Protein AF-A0A8S7SAQ4-F1 (afdb_monomer)

InterPro domains:
  IPR002502 N-acetylmuramoyl-L-alanine amidase domain [PF01510] (78-200)
  IPR036505 N-acetylmuramoyl-L-alanine amidase/PGRP domain superfamily [G3DSA:3.40.80.10] (59-204)
  IPR036505 N-acetylmuramoyl-L-alanine amidase/PGRP domain superfamily [SSF55846] (73-186)

Foldseek 3Di:
DDDDDDDPDPDDPDPPWPFDPPDPPPPPQDPPDDPDPPDPDRPPDDDQIWTQDPQQDTPSQQEAEDEQPLFFDAFQPAAPEEAEAAQLAQDPVVSSVVCNPQADFQWEQHLQRHIYGHHHPGGFGNYPPQFAQPCVVVVNDDPVVVVVNVVCPPVSVSRRVVQVVDDPPNTDDGRSHYGYYYYYWHQPPVVRDIDDRHPSNVDDD

Structure (mmCIF, N/CA/C/O backbone):
data_AF-A0A8S7SAQ4-F1
#
_entry.id   AF-A0A8S7SAQ4-F1
#
loop_
_atom_site.group_PDB
_atom_site.id
_atom_site.type_symbol
_atom_site.label_atom_id
_atom_site.label_alt_id
_atom_site.label_comp_id
_atom_site.label_asym_id
_atom_site.label_entity_id
_atom_site.label_seq_id
_atom_site.pdbx_PDB_ins_code
_atom_site.Cartn_x
_atom_site.Cartn_y
_atom_site.Cartn_z
_atom_site.occupancy
_atom_site.B_iso_or_equiv
_atom_site.auth_seq_id
_atom_site.auth_comp_id
_atom_site.auth_asym_id
_atom_site.auth_atom_id
_atom_site.pdbx_PDB_model_num
ATOM 1 N N . MET A 1 1 ? 16.473 -25.323 4.711 1.00 31.97 1 MET A N 1
ATOM 2 C CA . MET A 1 1 ? 15.712 -25.779 3.529 1.00 31.97 1 MET A CA 1
ATOM 3 C C . MET A 1 1 ? 14.580 -26.660 4.030 1.00 31.97 1 MET A C 1
ATOM 5 O O . MET A 1 1 ? 14.843 -27.795 4.401 1.00 31.97 1 MET A O 1
ATOM 9 N N . SER A 1 2 ? 13.367 -26.119 4.158 1.00 31.64 2 SER A N 1
ATOM 10 C CA . SER A 1 2 ? 12.198 -26.926 4.526 1.00 31.64 2 SER A CA 1
ATOM 11 C C . SER A 1 2 ? 11.625 -27.538 3.252 1.00 31.64 2 SER A C 1
ATOM 13 O O . SER A 1 2 ? 11.423 -26.822 2.271 1.00 31.64 2 SER A O 1
ATOM 15 N N . LYS A 1 3 ? 11.471 -28.862 3.231 1.00 33.00 3 LYS A N 1
ATOM 16 C CA . LYS A 1 3 ? 10.930 -29.604 2.090 1.00 33.00 3 LYS A CA 1
ATOM 17 C C . LYS A 1 3 ? 9.407 -29.473 2.108 1.00 33.00 3 LYS A C 1
ATOM 19 O O . LYS A 1 3 ? 8.785 -29.817 3.105 1.00 33.00 3 LYS A O 1
ATOM 24 N N . ASN A 1 4 ? 8.836 -29.003 1.001 1.00 30.95 4 ASN A N 1
ATOM 25 C CA . ASN A 1 4 ? 7.397 -29.048 0.760 1.00 30.95 4 ASN A CA 1
ATOM 26 C C . ASN A 1 4 ? 6.960 -30.517 0.682 1.00 30.95 4 ASN A C 1
ATOM 28 O O . ASN A 1 4 ? 7.474 -31.262 -0.155 1.00 30.95 4 ASN A O 1
ATOM 32 N N . VAL A 1 5 ? 6.033 -30.924 1.543 1.00 35.38 5 VAL A N 1
ATOM 33 C CA . VAL A 1 5 ? 5.330 -32.203 1.426 1.00 35.38 5 VAL A CA 1
ATOM 34 C C . VAL A 1 5 ? 4.023 -31.908 0.702 1.00 35.38 5 VAL A C 1
ATOM 36 O O . VAL A 1 5 ? 3.253 -31.061 1.128 1.00 35.38 5 VAL A O 1
ATOM 39 N N . ILE A 1 6 ? 3.803 -32.555 -0.440 1.00 31.94 6 ILE A N 1
ATOM 40 C CA . ILE A 1 6 ? 2.530 -32.485 -1.159 1.00 31.94 6 ILE A CA 1
ATOM 41 C C . ILE A 1 6 ? 1.665 -33.612 -0.601 1.00 31.94 6 ILE A C 1
ATOM 43 O O . ILE A 1 6 ? 1.939 -34.780 -0.877 1.00 31.94 6 ILE A O 1
ATOM 47 N N . LEU A 1 7 ? 0.638 -33.277 0.181 1.00 36.28 7 LEU A N 1
ATOM 48 C CA . LEU A 1 7 ? -0.411 -34.228 0.535 1.00 36.28 7 LEU A CA 1
ATOM 49 C C . LEU A 1 7 ? -1.459 -34.265 -0.582 1.00 36.28 7 LEU A C 1
ATOM 51 O O . LEU A 1 7 ? -2.035 -33.257 -0.992 1.00 36.28 7 LEU A O 1
ATOM 55 N N . SER A 1 8 ? -1.665 -35.466 -1.112 1.00 41.56 8 SER A N 1
ATOM 56 C CA . SER A 1 8 ? -2.689 -35.798 -2.090 1.00 41.56 8 SER A CA 1
ATOM 57 C C . SER A 1 8 ? -4.063 -35.689 -1.436 1.00 41.56 8 SER A C 1
ATOM 59 O O . SER A 1 8 ? -4.428 -36.609 -0.716 1.00 41.56 8 SER A O 1
ATOM 61 N N . ASN A 1 9 ? -4.775 -34.571 -1.630 1.00 34.47 9 ASN A N 1
ATOM 62 C CA . ASN A 1 9 ? -6.252 -34.494 -1.569 1.00 34.47 9 ASN A CA 1
ATOM 63 C C . ASN A 1 9 ? -6.858 -33.127 -1.962 1.00 34.47 9 ASN A C 1
ATOM 65 O O . ASN A 1 9 ? -8.037 -32.890 -1.732 1.00 34.47 9 ASN A O 1
ATOM 69 N N . GLY A 1 10 ? -6.112 -32.211 -2.590 1.00 41.38 10 GLY A N 1
ATOM 70 C CA . GLY A 1 10 ? -6.693 -30.939 -3.058 1.00 41.38 10 GLY A CA 1
ATOM 71 C C . GLY A 1 10 ? -7.056 -29.944 -1.944 1.00 41.38 10 GLY A C 1
ATOM 72 O O . GLY A 1 10 ? -7.530 -28.846 -2.238 1.00 41.38 10 GLY A O 1
ATOM 73 N N . GLU A 1 11 ? -6.770 -30.273 -0.685 1.00 31.73 11 GLU A N 1
ATOM 74 C CA . GLU A 1 11 ? -6.752 -29.313 0.412 1.00 31.73 11 GLU A CA 1
ATOM 75 C C . GLU A 1 11 ? -5.475 -28.475 0.321 1.00 31.73 11 GLU A C 1
ATOM 77 O O . GLU A 1 11 ? -4.356 -28.984 0.228 1.00 31.73 11 GLU A O 1
ATOM 82 N N . ARG A 1 12 ? -5.648 -27.153 0.272 1.00 35.66 12 ARG A N 1
ATOM 83 C CA . ARG A 1 12 ? -4.533 -26.209 0.239 1.00 35.66 12 ARG A CA 1
ATOM 84 C C . ARG A 1 12 ? -3.970 -26.133 1.650 1.00 35.66 12 ARG A C 1
ATOM 86 O O . ARG A 1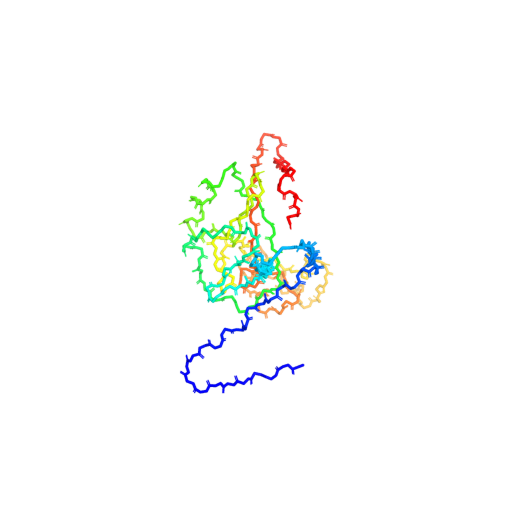 12 ? -4.622 -25.569 2.524 1.00 35.66 12 ARG A O 1
ATOM 93 N N . GLU A 1 13 ? -2.763 -26.646 1.857 1.00 36.00 13 GLU A N 1
ATOM 94 C CA . GLU A 1 13 ? -1.983 -26.286 3.038 1.00 36.00 13 GLU A CA 1
ATOM 95 C C . GLU A 1 13 ? -1.777 -24.768 3.014 1.00 36.00 13 GLU A C 1
ATOM 97 O O . GLU A 1 13 ? -1.009 -24.224 2.214 1.00 36.00 13 GLU A O 1
ATOM 102 N N . ASN A 1 14 ? -2.522 -24.065 3.865 1.00 42.78 14 ASN A N 1
ATOM 103 C CA . ASN A 1 14 ? -2.140 -22.720 4.244 1.00 42.78 14 ASN A CA 1
ATOM 104 C C . ASN A 1 14 ? -0.836 -22.877 5.029 1.00 42.78 14 ASN A C 1
ATOM 106 O O . ASN A 1 14 ? -0.813 -23.677 5.971 1.00 42.78 14 ASN A O 1
ATOM 110 N N . PRO A 1 15 ? 0.250 -22.171 4.663 1.00 39.47 15 PRO A N 1
ATOM 111 C CA . PRO A 1 15 ? 1.430 -22.159 5.509 1.00 39.47 15 PRO A CA 1
ATOM 112 C C . PRO A 1 15 ? 0.947 -21.747 6.896 1.00 39.47 15 PRO A C 1
ATOM 114 O O . PRO A 1 15 ? 0.257 -20.732 7.015 1.00 39.47 15 PRO A O 1
ATOM 117 N N . SER A 1 16 ? 1.214 -22.597 7.894 1.00 36.91 16 SER A N 1
ATOM 118 C CA . SER A 1 16 ? 0.815 -22.401 9.287 1.00 36.91 16 SER A CA 1
ATOM 119 C C . SER A 1 16 ? 0.862 -20.924 9.669 1.00 36.91 16 SER A C 1
ATOM 121 O O . SER A 1 16 ? 1.806 -20.251 9.235 1.00 36.91 16 SER A O 1
ATOM 123 N N . PRO A 1 17 ? -0.098 -20.422 10.476 1.00 41.72 17 PRO A N 1
ATOM 124 C CA . PRO A 1 17 ? -0.090 -19.041 10.940 1.00 41.72 17 PRO A CA 1
ATOM 125 C C . PRO A 1 17 ? 1.339 -18.639 11.288 1.00 41.72 17 PRO A C 1
ATOM 127 O O . PRO A 1 17 ? 1.993 -19.324 12.076 1.00 41.72 17 PRO A O 1
ATOM 130 N N . LEU A 1 18 ? 1.849 -17.582 10.652 1.00 41.88 18 LEU A N 1
ATOM 131 C CA . LEU A 1 18 ? 3.117 -16.989 11.054 1.00 41.88 18 LEU A CA 1
ATOM 132 C C . LEU A 1 18 ? 2.921 -16.515 12.499 1.00 41.88 18 LEU A C 1
ATOM 134 O O . LEU A 1 18 ? 2.356 -15.451 12.741 1.00 41.88 18 LEU A O 1
ATOM 138 N N . ILE A 1 19 ? 3.301 -17.362 13.455 1.00 42.44 19 ILE A N 1
ATOM 139 C CA . ILE A 1 19 ? 3.275 -17.058 14.880 1.00 42.44 19 ILE A CA 1
ATOM 140 C C . ILE A 1 19 ? 4.421 -16.080 15.115 1.00 42.44 19 ILE A C 1
ATOM 142 O O . ILE A 1 19 ? 5.595 -16.453 15.072 1.00 42.44 19 ILE A O 1
ATOM 146 N N . TYR A 1 20 ? 4.080 -14.810 15.316 1.00 41.66 20 TYR A N 1
ATOM 147 C CA . TYR A 1 20 ? 5.047 -13.795 15.707 1.00 41.66 20 TYR A CA 1
ATOM 148 C C . TYR A 1 20 ? 5.165 -13.804 17.232 1.00 41.66 20 TYR A C 1
ATOM 150 O O . TYR A 1 20 ? 4.347 -13.214 17.940 1.00 41.66 20 TYR A O 1
ATOM 158 N N . ASP A 1 21 ? 6.177 -14.500 17.751 1.00 42.97 21 ASP A N 1
ATOM 159 C CA . ASP A 1 21 ? 6.462 -14.550 19.186 1.00 42.97 21 ASP A CA 1
ATOM 160 C C . ASP A 1 21 ? 7.144 -13.246 19.657 1.00 42.97 21 ASP A C 1
ATOM 162 O O . ASP A 1 21 ? 8.357 -13.168 19.839 1.00 42.97 21 ASP A O 1
ATOM 166 N N . LYS A 1 22 ? 6.354 -12.171 19.811 1.00 41.81 22 LYS A N 1
ATOM 167 C CA . LYS A 1 22 ? 6.777 -10.915 20.476 1.00 41.81 22 LYS A CA 1
ATOM 168 C C . LYS A 1 22 ? 6.694 -11.007 22.002 1.00 41.81 22 LYS A C 1
ATOM 170 O O . LYS A 1 22 ? 7.140 -10.091 22.700 1.00 41.81 22 LYS A O 1
ATOM 175 N N . HIS A 1 23 ? 6.126 -12.073 22.558 1.00 45.44 23 HIS A N 1
ATOM 176 C CA . HIS A 1 23 ? 5.847 -12.115 23.984 1.00 45.44 23 HIS A CA 1
ATOM 177 C C . HIS A 1 23 ? 7.114 -12.480 24.761 1.00 45.44 23 HIS A C 1
ATOM 179 O O . HIS A 1 23 ? 7.413 -13.640 25.029 1.00 45.44 23 HIS A O 1
ATOM 185 N N . LYS A 1 24 ? 7.821 -11.448 25.247 1.00 44.84 24 LYS A N 1
ATOM 186 C CA . LYS A 1 24 ? 8.547 -11.558 26.519 1.00 44.84 24 LYS A CA 1
ATOM 187 C C . LYS A 1 24 ? 7.589 -12.212 27.514 1.00 44.84 24 LYS A C 1
ATOM 189 O O . LYS A 1 24 ? 6.597 -11.584 27.879 1.00 44.84 24 LYS A O 1
ATOM 194 N N . LYS A 1 25 ? 7.879 -13.449 27.928 1.00 45.62 25 LYS A N 1
ATOM 195 C CA . LYS A 1 25 ? 7.170 -14.171 28.991 1.00 45.62 25 LYS A CA 1
ATOM 196 C C . LYS A 1 25 ? 6.988 -13.250 30.206 1.00 45.62 25 LYS A C 1
ATOM 198 O O . LYS A 1 25 ? 7.894 -13.123 31.018 1.00 45.62 25 LYS A O 1
ATOM 203 N N . HIS A 1 26 ? 5.833 -12.608 30.332 1.00 44.38 26 HIS A N 1
ATOM 204 C CA . HIS A 1 26 ? 5.374 -11.997 31.578 1.00 44.38 26 HIS A CA 1
ATOM 205 C C . HIS A 1 26 ? 4.255 -12.870 32.141 1.00 44.38 26 HIS A C 1
ATOM 207 O O . HIS A 1 26 ? 3.140 -12.425 32.381 1.00 44.38 26 HIS A O 1
ATOM 213 N N . CYS A 1 27 ? 4.565 -14.149 32.348 1.00 44.47 27 CYS A N 1
ATOM 214 C CA . CYS A 1 27 ? 3.807 -14.968 33.280 1.00 44.47 27 CYS A CA 1
ATOM 215 C C . CYS A 1 27 ? 4.358 -14.644 34.674 1.00 44.47 27 CYS A C 1
ATOM 217 O O . CYS A 1 27 ? 5.308 -15.284 35.123 1.00 44.47 27 CYS A O 1
ATOM 219 N N . ILE A 1 28 ? 3.834 -13.613 35.342 1.00 43.50 28 ILE A N 1
ATOM 220 C CA . ILE A 1 28 ? 4.088 -13.452 36.777 1.00 43.50 28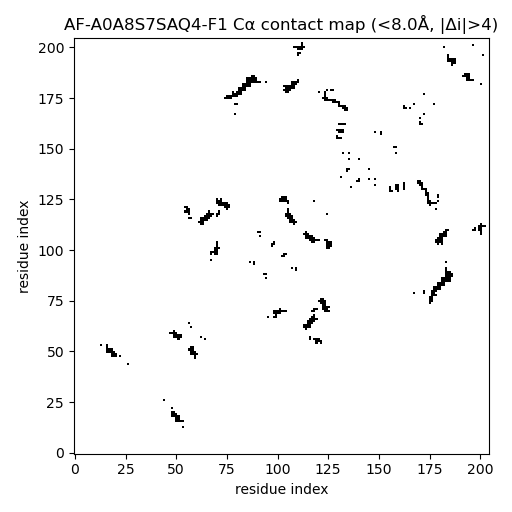 ILE A CA 1
ATOM 221 C C . ILE A 1 28 ? 3.090 -14.365 37.483 1.00 43.50 28 ILE A C 1
ATOM 223 O O . ILE A 1 28 ? 1.944 -13.986 37.698 1.00 43.50 28 ILE A O 1
ATOM 227 N N . PHE A 1 29 ? 3.519 -15.57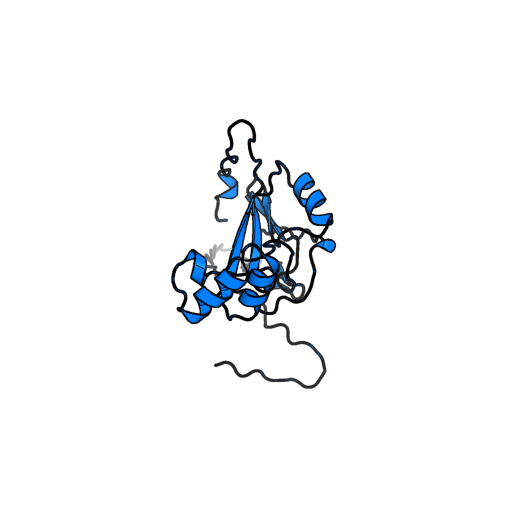6 37.830 1.00 38.69 29 PHE A N 1
ATOM 228 C CA . PHE A 1 29 ? 2.769 -16.416 38.756 1.00 38.69 29 PHE A CA 1
ATOM 229 C C . PHE A 1 29 ? 2.770 -15.726 40.125 1.00 38.69 29 PHE A C 1
ATOM 231 O O . PHE A 1 29 ? 3.797 -15.682 40.802 1.00 38.69 29 PHE A O 1
ATOM 238 N N . ARG A 1 30 ? 1.637 -15.155 40.543 1.00 40.59 30 ARG A N 1
ATOM 239 C CA . ARG A 1 30 ? 1.420 -14.772 41.941 1.00 40.59 30 ARG A CA 1
ATOM 240 C C . ARG A 1 30 ? 0.640 -15.884 42.619 1.00 40.59 30 ARG A C 1
ATOM 242 O O . ARG A 1 30 ? -0.579 -15.838 42.705 1.00 40.59 30 ARG A O 1
ATOM 249 N N . THR A 1 31 ? 1.344 -16.880 43.146 1.00 37.72 31 THR A N 1
ATOM 250 C CA . THR A 1 31 ? 0.731 -17.791 44.114 1.00 37.72 31 THR A CA 1
ATOM 251 C C . THR A 1 31 ? 0.480 -17.005 45.398 1.00 37.72 31 THR A C 1
ATOM 253 O O . THR A 1 31 ? 1.405 -16.743 46.167 1.00 37.72 31 THR A O 1
ATOM 256 N N . LYS A 1 32 ? -0.761 -16.573 45.626 1.00 39.50 32 LYS A N 1
ATOM 257 C CA . LYS A 1 32 ? -1.177 -16.055 46.930 1.00 39.50 32 LYS A CA 1
ATOM 258 C C . LYS A 1 32 ? -1.588 -17.262 47.770 1.00 39.50 32 LYS A C 1
ATOM 260 O O . LYS A 1 32 ? -2.711 -17.738 47.663 1.00 39.50 32 LYS A O 1
ATOM 265 N N . THR A 1 33 ? -0.663 -17.804 48.557 1.00 37.00 33 THR A N 1
ATOM 266 C CA . THR A 1 33 ? -0.984 -18.873 49.511 1.00 37.00 33 THR A CA 1
ATOM 267 C C . THR A 1 33 ? -1.856 -18.278 50.614 1.00 37.00 33 THR A C 1
ATOM 269 O O . THR A 1 33 ? -1.349 -17.617 51.517 1.00 37.00 33 THR A O 1
ATOM 272 N N . LEU A 1 34 ? -3.173 -18.455 50.521 1.00 42.66 34 LEU A N 1
ATOM 273 C CA . LEU A 1 34 ? -4.094 -18.213 51.629 1.00 42.66 34 LEU A CA 1
ATOM 274 C C . LEU A 1 34 ? -4.391 -19.556 52.306 1.00 42.66 34 LEU A C 1
ATOM 276 O O . LEU A 1 34 ? -4.619 -20.562 51.640 1.00 42.66 34 LEU A O 1
ATOM 280 N N . LEU A 1 35 ? -4.321 -19.566 53.638 1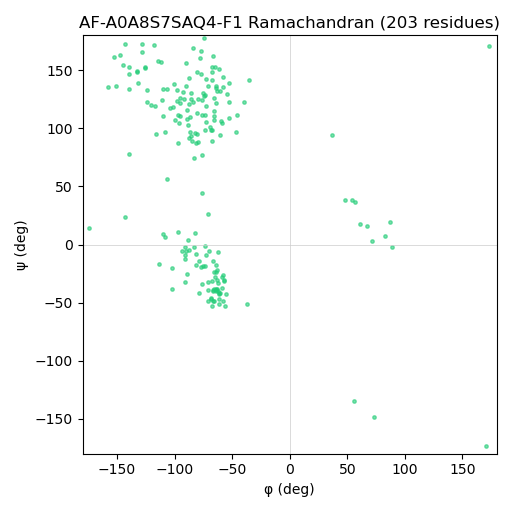.00 43.69 35 LEU A N 1
ATOM 281 C CA . LEU A 1 35 ? -4.478 -20.732 54.518 1.00 43.69 35 LEU A CA 1
ATOM 282 C C . LEU A 1 35 ? -5.951 -21.166 54.677 1.00 43.69 35 LEU A C 1
ATOM 284 O O . LEU A 1 35 ? -6.398 -21.442 55.786 1.00 43.69 35 LEU A O 1
ATOM 288 N 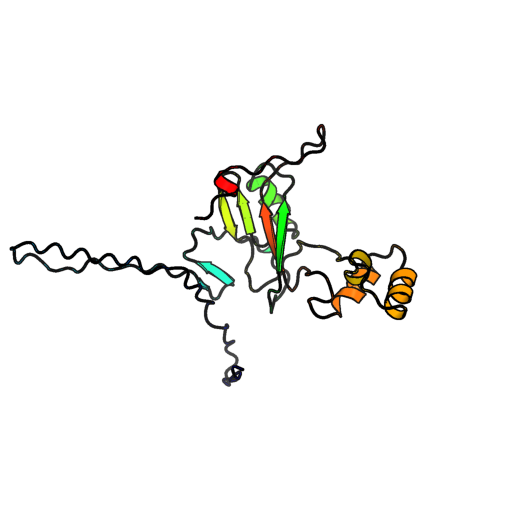N . SER A 1 36 ? -6.727 -21.216 53.596 1.00 44.81 36 SER A N 1
ATOM 289 C CA . SER A 1 36 ? -8.096 -21.737 53.629 1.00 44.81 36 SER A CA 1
ATOM 290 C C . SER A 1 36 ? -8.382 -22.571 52.384 1.00 44.81 36 SER A C 1
ATOM 292 O O . SER A 1 36 ? -8.052 -22.183 51.267 1.00 44.81 36 SER A O 1
ATOM 294 N N . GLU A 1 37 ? -8.976 -23.745 52.584 1.00 50.81 37 GLU A N 1
ATOM 295 C CA . GLU A 1 37 ? -9.234 -24.788 51.578 1.00 50.81 37 GLU A CA 1
ATOM 296 C C . GLU A 1 37 ? -10.335 -24.429 50.555 1.00 50.81 37 GLU A C 1
ATOM 298 O O . GLU A 1 37 ? -10.970 -25.305 49.969 1.00 50.81 37 GLU A O 1
ATOM 303 N N . GLU A 1 38 ? -10.579 -23.146 50.295 1.00 51.44 38 GLU A N 1
ATOM 304 C CA . GLU A 1 38 ? -11.572 -22.715 49.315 1.00 51.44 38 GLU A CA 1
ATOM 305 C C . GLU A 1 38 ? -10.933 -22.617 47.925 1.00 51.44 38 GLU A C 1
ATOM 307 O O . GLU A 1 38 ? -10.188 -21.691 47.625 1.00 51.44 38 GLU A O 1
ATOM 312 N N . LYS A 1 39 ? -11.219 -23.632 47.096 1.00 47.47 39 LYS A N 1
ATOM 313 C CA . LYS A 1 39 ? -11.016 -23.709 45.635 1.00 47.47 39 LYS A CA 1
ATOM 314 C C . LYS A 1 39 ? -9.742 -23.036 45.101 1.00 47.47 39 LYS A C 1
ATOM 316 O O . LYS A 1 39 ? -9.726 -21.877 44.699 1.00 47.47 39 LYS A O 1
ATOM 321 N N . LYS A 1 40 ? -8.698 -23.855 44.961 1.00 48.03 40 LYS A N 1
ATOM 322 C CA . LYS A 1 40 ? -7.531 -23.572 44.118 1.00 48.03 40 LYS A CA 1
ATOM 323 C C . LYS A 1 40 ? -7.954 -23.578 42.647 1.00 48.03 40 LYS A C 1
ATOM 325 O O . LYS A 1 40 ? -7.924 -24.624 42.006 1.00 48.03 40 LYS A O 1
ATOM 330 N N . GLU A 1 41 ? -8.380 -22.441 42.119 1.00 49.28 41 GLU A N 1
ATOM 331 C CA . GLU A 1 41 ? -8.401 -22.236 40.674 1.00 49.28 41 GLU A CA 1
ATOM 332 C C . GLU A 1 41 ? -7.157 -21.421 40.331 1.00 49.28 41 GLU A C 1
ATOM 334 O O . GLU A 1 41 ? -7.044 -20.252 40.702 1.00 49.28 41 GLU A O 1
ATOM 339 N N . ASP A 1 42 ? -6.170 -22.073 39.713 1.00 52.66 42 ASP A N 1
ATOM 340 C CA . ASP A 1 42 ? -4.998 -21.379 39.189 1.00 52.66 42 ASP A CA 1
ATOM 341 C C . ASP A 1 42 ? -5.486 -20.264 38.252 1.00 52.66 42 ASP A C 1
ATOM 343 O O . ASP A 1 42 ? -6.299 -20.520 37.357 1.00 52.66 42 ASP A O 1
ATOM 347 N N . GLU A 1 43 ? -5.009 -19.027 38.439 1.00 53.31 43 GLU A N 1
ATOM 348 C CA . GLU A 1 43 ? -5.267 -17.941 37.489 1.00 53.31 43 GLU A CA 1
ATOM 349 C C . GLU A 1 43 ? -4.847 -18.420 36.092 1.00 53.31 43 GLU A C 1
ATOM 351 O O . GLU A 1 43 ? -3.660 -18.600 35.799 1.00 53.31 43 GLU A O 1
ATOM 356 N N . LYS A 1 44 ? -5.835 -18.672 35.225 1.00 54.00 44 LYS A N 1
ATOM 357 C CA . LYS A 1 44 ? -5.601 -19.117 33.851 1.00 54.00 44 LYS A CA 1
ATOM 358 C C . LYS A 1 44 ? -4.780 -18.059 33.124 1.00 54.00 44 LYS A C 1
ATOM 360 O O . LYS A 1 44 ? -5.280 -17.004 32.733 1.00 54.00 44 LYS A O 1
ATOM 365 N N . CYS A 1 45 ? -3.506 -18.365 32.906 1.00 51.47 45 CYS A N 1
ATOM 366 C CA . CYS A 1 45 ? -2.633 -17.545 32.088 1.00 51.47 45 CYS A CA 1
ATOM 367 C C . CYS A 1 45 ? -3.143 -17.577 30.643 1.00 51.47 45 CYS A C 1
ATOM 369 O O . CYS A 1 45 ? -3.091 -18.609 29.974 1.00 51.47 45 CYS A O 1
ATOM 371 N N . THR A 1 46 ? -3.663 -16.447 30.167 1.00 56.25 46 THR A N 1
ATOM 372 C CA . THR A 1 46 ? -4.138 -16.322 28.788 1.00 56.25 46 THR A CA 1
ATOM 373 C C . THR A 1 46 ? -3.016 -15.710 27.958 1.00 56.25 46 THR A C 1
ATOM 375 O O . THR A 1 46 ? -2.731 -14.519 28.067 1.00 56.25 46 THR A O 1
ATOM 378 N N . VAL A 1 47 ? -2.333 -16.527 27.154 1.00 58.72 47 VAL A N 1
ATOM 379 C CA . VAL A 1 47 ? -1.318 -16.040 26.211 1.00 58.72 47 VAL A CA 1
ATOM 380 C C . VAL A 1 47 ? -2.022 -15.652 24.913 1.00 58.72 47 VAL A C 1
ATOM 382 O O . VAL A 1 47 ? -2.505 -16.506 24.175 1.00 58.72 47 VAL A O 1
ATOM 385 N N . SER A 1 48 ? -2.089 -14.353 24.636 1.00 68.88 48 SER A N 1
ATOM 386 C CA . SER A 1 48 ? -2.638 -13.825 23.386 1.00 68.88 48 SER A CA 1
ATOM 387 C C . SER A 1 48 ? -1.554 -13.815 22.310 1.00 68.88 48 SER A C 1
ATOM 389 O O . SER A 1 48 ? -0.844 -12.829 22.170 1.00 68.88 48 SER A O 1
ATOM 391 N N . VAL A 1 49 ? -1.402 -14.909 21.563 1.00 80.19 49 VAL A N 1
ATOM 392 C CA . VAL A 1 49 ? -0.433 -15.001 20.456 1.00 80.19 49 VAL A CA 1
ATOM 393 C C . VAL A 1 49 ? -0.942 -14.225 19.241 1.00 80.19 49 VAL A C 1
ATOM 395 O O . VAL A 1 49 ? -2.074 -14.455 18.822 1.00 80.19 49 VAL A O 1
ATOM 398 N N . VAL A 1 50 ? -0.115 -13.355 18.649 1.00 85.94 50 VAL A N 1
ATOM 399 C CA . VAL A 1 50 ? -0.399 -12.705 17.356 1.00 85.94 50 VAL A CA 1
ATOM 400 C C . VAL A 1 50 ? -0.211 -13.706 16.217 1.00 85.94 50 VAL A C 1
ATOM 402 O O . VAL A 1 50 ? 0.848 -14.326 16.098 1.00 85.94 50 VAL A O 1
ATOM 405 N N . PHE A 1 51 ? -1.221 -13.840 15.359 1.00 85.38 51 PHE A N 1
ATOM 406 C CA . PHE A 1 51 ? -1.180 -14.738 14.205 1.00 85.38 51 PHE A CA 1
ATOM 407 C C . PHE A 1 51 ? -1.984 -14.191 13.022 1.00 85.38 51 PHE A C 1
ATOM 409 O O . PHE A 1 51 ? -2.817 -13.305 13.193 1.00 85.38 51 PHE A O 1
ATOM 416 N N . ILE A 1 52 ? -1.743 -14.733 11.827 1.00 90.06 52 ILE A N 1
ATOM 417 C CA . ILE A 1 52 ? -2.565 -14.501 10.632 1.00 90.06 52 ILE A CA 1
ATOM 418 C C . ILE A 1 52 ? -3.523 -15.683 10.494 1.00 90.06 52 ILE A C 1
ATOM 420 O O . ILE A 1 52 ? -3.073 -16.828 10.474 1.00 90.06 52 ILE A O 1
ATOM 424 N N . ASP A 1 53 ? -4.826 -15.425 10.442 1.00 92.12 53 ASP A N 1
ATOM 425 C CA . ASP A 1 53 ? -5.821 -16.484 10.282 1.00 92.12 53 ASP A CA 1
ATOM 426 C C . ASP A 1 53 ? -5.874 -17.050 8.850 1.00 92.12 53 ASP A C 1
ATOM 428 O O . ASP A 1 53 ? -5.163 -16.618 7.942 1.00 92.12 53 ASP A O 1
ATOM 432 N N . HIS A 1 54 ? -6.734 -18.048 8.643 1.00 91.50 54 HIS A N 1
ATOM 433 C CA . HIS A 1 54 ? -6.894 -18.716 7.351 1.00 91.50 54 HIS A CA 1
ATOM 434 C C . HIS A 1 54 ? -7.487 -17.817 6.252 1.00 91.50 54 HIS A C 1
ATOM 436 O O . HIS A 1 54 ? -7.405 -18.176 5.078 1.00 91.50 54 HIS A O 1
ATOM 442 N N . GLU A 1 55 ? -8.049 -16.663 6.616 1.00 92.81 55 GLU A N 1
ATOM 443 C CA . GLU A 1 55 ? -8.557 -15.645 5.695 1.00 92.81 55 GLU A CA 1
ATOM 444 C C . GLU A 1 55 ? -7.502 -14.566 5.395 1.00 92.81 55 GLU A C 1
ATOM 446 O O . GLU A 1 55 ? -7.728 -13.705 4.549 1.00 92.81 55 GLU A O 1
ATOM 451 N N . GLY A 1 56 ? -6.341 -14.592 6.058 1.00 94.38 56 GLY A N 1
ATOM 452 C CA . GLY A 1 56 ? -5.257 -13.629 5.870 1.00 94.38 56 GLY A CA 1
ATOM 453 C C . GLY A 1 56 ? -5.375 -12.373 6.737 1.00 94.38 56 GLY A C 1
ATOM 454 O O . GLY A 1 56 ? -4.737 -11.362 6.428 1.00 94.38 56 GLY A O 1
ATOM 455 N N . TYR A 1 57 ? -6.160 -12.411 7.818 1.00 96.56 57 TYR A N 1
ATOM 456 C CA . TYR A 1 57 ? -6.304 -11.302 8.765 1.00 96.56 57 TYR A CA 1
ATOM 457 C C . TYR A 1 57 ? -5.475 -11.511 10.027 1.00 96.56 57 TYR A C 1
ATOM 459 O O . TYR A 1 57 ? -5.433 -12.604 10.595 1.00 96.56 57 TYR A O 1
ATOM 467 N N . ILE A 1 58 ? -4.827 -10.441 10.490 1.00 94.12 58 ILE A N 1
ATOM 468 C CA . ILE A 1 58 ? -4.048 -10.463 11.726 1.00 94.12 58 ILE A CA 1
ATOM 469 C C . ILE A 1 58 ? -5.005 -10.481 12.919 1.00 94.12 58 ILE A C 1
ATOM 471 O O . ILE A 1 58 ? -5.894 -9.640 13.051 1.00 94.12 58 ILE A O 1
ATOM 475 N N . ARG A 1 59 ? -4.794 -11.432 13.825 1.00 90.06 59 ARG A N 1
ATOM 476 C CA . ARG A 1 59 ? -5.540 -11.599 15.072 1.00 90.06 59 ARG A CA 1
ATOM 477 C C . ARG A 1 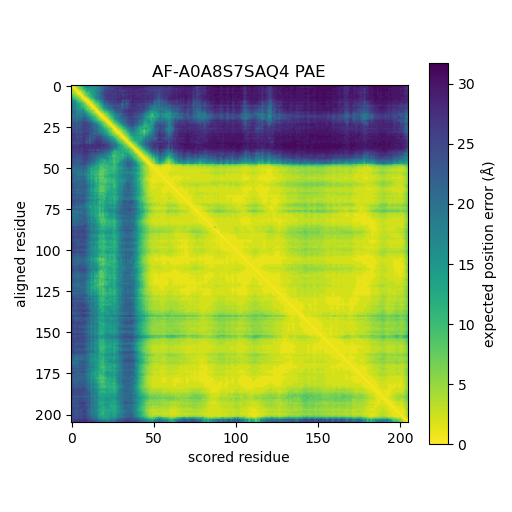59 ? -4.657 -11.292 16.269 1.00 90.06 59 ARG A C 1
ATOM 479 O O . ARG A 1 59 ? -3.432 -11.365 16.186 1.00 90.06 59 ARG A O 1
ATOM 486 N N . ASN A 1 60 ? -5.299 -10.945 17.385 1.00 88.31 60 ASN A N 1
ATOM 487 C CA . ASN A 1 60 ? -4.651 -10.727 18.683 1.00 88.31 60 ASN A CA 1
ATOM 488 C C . ASN A 1 60 ? -3.606 -9.592 18.721 1.00 88.31 60 ASN A C 1
ATOM 490 O O . ASN A 1 60 ? -2.810 -9.519 19.652 1.00 88.31 60 ASN A O 1
ATOM 494 N N . ALA A 1 61 ? -3.626 -8.688 17.737 1.00 89.19 61 ALA A N 1
ATOM 495 C CA . ALA A 1 61 ? -2.711 -7.546 17.632 1.00 89.19 61 ALA A CA 1
ATOM 496 C C . ALA A 1 61 ? -3.389 -6.183 17.872 1.00 89.19 61 ALA A C 1
ATOM 498 O O . ALA A 1 61 ? -2.796 -5.148 17.586 1.00 89.19 61 ALA A O 1
ATOM 499 N N . GLY A 1 62 ? -4.652 -6.166 18.319 1.00 90.75 62 GLY A N 1
ATOM 500 C CA . GLY A 1 62 ? -5.441 -4.930 18.415 1.00 90.75 62 GLY A CA 1
ATOM 501 C C . GLY A 1 62 ? -5.781 -4.297 17.056 1.00 90.75 62 GLY A C 1
ATOM 502 O O . GLY A 1 62 ? -6.167 -3.135 17.006 1.00 90.75 62 GLY A O 1
ATOM 503 N N . ILE A 1 63 ? -5.632 -5.050 15.960 1.00 95.31 63 ILE A N 1
ATOM 504 C CA . ILE A 1 63 ? -6.013 -4.636 14.606 1.00 95.31 63 ILE A CA 1
ATOM 505 C C . ILE A 1 63 ? -7.492 -4.956 14.382 1.00 95.31 63 ILE A C 1
ATOM 507 O O . ILE A 1 63 ? -7.949 -6.073 14.635 1.00 95.31 63 ILE A O 1
ATOM 511 N N . ILE A 1 64 ? -8.234 -3.971 13.887 1.00 97.06 64 ILE A N 1
ATOM 512 C CA . ILE A 1 64 ? -9.667 -4.059 13.622 1.00 97.06 64 ILE A CA 1
ATOM 513 C C . ILE A 1 64 ? -9.867 -4.609 12.205 1.00 97.06 64 ILE A C 1
ATOM 515 O O . ILE A 1 64 ? -9.420 -4.007 11.231 1.00 97.06 64 ILE A O 1
ATOM 519 N N . LYS A 1 65 ? -10.557 -5.746 12.059 1.00 97.06 65 LYS A N 1
ATOM 520 C CA . LYS A 1 65 ? -10.962 -6.258 10.736 1.00 97.06 65 LYS A CA 1
ATOM 521 C C . LYS A 1 65 ? -12.096 -5.382 10.189 1.00 97.06 65 LYS A C 1
ATOM 523 O O . LYS A 1 65 ? -13.159 -5.324 10.800 1.00 97.06 65 LYS A O 1
ATOM 528 N N . HIS A 1 66 ? -11.880 -4.739 9.043 1.00 97.12 66 HIS A N 1
ATOM 529 C CA . HIS A 1 66 ? -12.900 -3.982 8.311 1.00 97.12 66 HIS A CA 1
ATOM 530 C C . HIS A 1 66 ? -12.730 -4.238 6.814 1.00 97.12 66 HIS A C 1
ATOM 532 O O . HIS A 1 66 ? -12.145 -3.429 6.105 1.00 97.12 66 HIS A O 1
ATOM 538 N N . THR A 1 67 ? -13.190 -5.391 6.338 1.00 97.44 67 THR A N 1
ATOM 539 C CA . THR A 1 67 ? -12.976 -5.818 4.951 1.00 97.44 67 THR A CA 1
ATOM 540 C C . THR A 1 67 ? -13.645 -4.875 3.945 1.00 97.44 67 THR A C 1
ATOM 542 O O . THR A 1 67 ? -14.828 -4.571 4.078 1.00 97.44 67 THR A O 1
ATOM 545 N N . VAL A 1 68 ? -12.896 -4.478 2.913 1.00 98.25 68 VAL A N 1
ATOM 546 C CA . VAL A 1 68 ? -13.379 -3.789 1.709 1.00 98.25 68 VAL A CA 1
ATOM 547 C C . VAL A 1 68 ? -13.129 -4.720 0.516 1.00 98.25 68 VAL A C 1
ATOM 549 O O . VAL A 1 68 ? -12.008 -4.747 -0.001 1.00 98.25 68 VAL A O 1
ATOM 552 N N . PRO A 1 69 ? -14.124 -5.527 0.102 1.00 97.06 69 PRO A N 1
ATOM 553 C CA . PRO A 1 69 ? -13.941 -6.560 -0.919 1.00 97.06 69 PRO A CA 1
ATOM 554 C C . PRO A 1 69 ? -13.404 -6.029 -2.252 1.00 97.06 69 PRO A C 1
ATOM 556 O O . PRO A 1 69 ? -12.658 -6.723 -2.934 1.00 97.06 69 PRO A O 1
ATOM 559 N N . GLU A 1 70 ? -13.733 -4.787 -2.613 1.00 98.12 70 GLU A N 1
ATOM 560 C CA . GLU A 1 70 ? -13.314 -4.159 -3.869 1.00 98.12 70 GLU A CA 1
ATOM 561 C C . GLU A 1 70 ? -11.793 -3.978 -3.982 1.00 98.12 70 GLU A C 1
ATOM 563 O O . GLU A 1 70 ? -11.287 -3.784 -5.084 1.00 98.12 70 GLU A O 1
ATOM 568 N N . LEU A 1 71 ? -11.051 -4.041 -2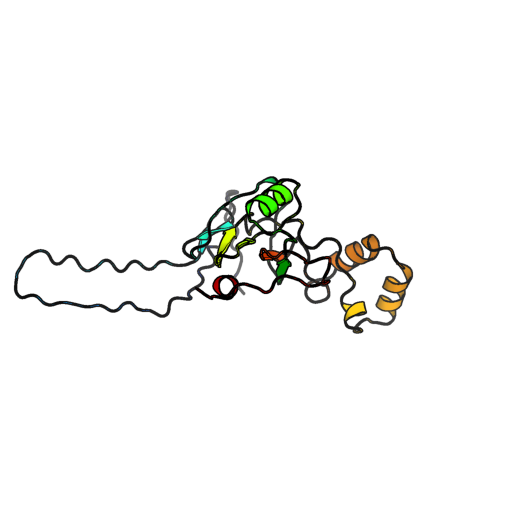.871 1.00 98.00 71 LEU A N 1
ATOM 569 C CA . LEU A 1 71 ? -9.588 -3.954 -2.877 1.00 98.00 71 LEU A CA 1
ATOM 570 C C . LEU A 1 71 ? -8.892 -5.275 -3.217 1.00 98.00 71 LEU A C 1
ATOM 572 O O . LEU A 1 71 ? -7.691 -5.263 -3.496 1.00 98.00 71 LEU A O 1
ATOM 576 N N . GLU A 1 72 ? -9.595 -6.403 -3.120 1.00 96.94 72 GLU A N 1
ATOM 577 C CA . GLU A 1 72 ? -9.006 -7.738 -3.198 1.00 96.94 72 GLU A CA 1
ATOM 578 C C . GLU A 1 72 ? -8.922 -8.218 -4.653 1.00 96.94 72 GLU A C 1
ATOM 580 O O . GLU A 1 72 ? -9.841 -8.822 -5.198 1.00 96.94 72 GLU A O 1
ATOM 585 N N . GLU A 1 73 ? -7.791 -7.944 -5.299 1.00 93.62 73 GLU A N 1
ATOM 586 C CA . GLU A 1 73 ? -7.657 -8.081 -6.758 1.00 93.62 73 GLU A CA 1
ATOM 587 C C . GLU A 1 73 ? -7.167 -9.470 -7.206 1.00 93.62 73 GLU A C 1
ATOM 589 O O . GLU A 1 73 ? -7.516 -9.965 -8.277 1.00 93.62 73 GLU A O 1
ATOM 594 N N . GLY A 1 74 ? -6.327 -10.127 -6.404 1.00 93.06 74 GLY A N 1
ATOM 595 C CA . GLY A 1 74 ? -5.779 -11.439 -6.741 1.00 93.06 74 GLY A CA 1
ATOM 596 C C . GLY A 1 74 ? -4.714 -11.916 -5.765 1.00 93.06 74 GLY A C 1
ATOM 597 O O . GLY A 1 74 ? -4.258 -11.167 -4.909 1.00 93.06 74 GLY A O 1
ATOM 598 N N . ARG A 1 75 ? -4.295 -13.181 -5.884 1.00 95.12 75 ARG A N 1
ATOM 599 C CA . ARG A 1 75 ? -3.383 -13.822 -4.922 1.00 95.12 75 ARG A CA 1
ATOM 600 C C . ARG A 1 75 ? -2.027 -13.106 -4.825 1.00 95.12 75 ARG A C 1
ATOM 602 O O . ARG A 1 75 ? -1.348 -12.914 -5.831 1.00 95.12 75 ARG A O 1
ATOM 609 N N . MET A 1 76 ? -1.589 -12.846 -3.595 1.00 94.75 76 MET A N 1
ATOM 610 C CA . MET A 1 76 ? -0.256 -12.362 -3.238 1.00 94.75 76 MET A CA 1
ATOM 611 C C . MET A 1 76 ? 0.535 -13.495 -2.560 1.00 94.75 76 MET A C 1
ATOM 613 O O . MET A 1 76 ? 0.367 -13.754 -1.371 1.00 94.75 76 MET A O 1
ATOM 617 N N . PRO A 1 77 ? 1.382 -14.236 -3.298 1.00 85.25 77 PRO A N 1
ATOM 618 C CA . PRO A 1 77 ? 2.039 -15.433 -2.768 1.00 85.25 77 PRO A CA 1
ATOM 619 C C . PRO A 1 77 ? 3.214 -15.127 -1.832 1.00 85.25 77 PRO A C 1
ATOM 621 O O . PRO A 1 77 ? 3.655 -16.010 -1.099 1.00 85.25 77 PRO A O 1
ATOM 624 N N . LYS A 1 78 ? 3.768 -13.913 -1.896 1.00 91.06 78 LYS A N 1
ATOM 625 C CA . LYS A 1 78 ? 4.933 -13.504 -1.115 1.00 91.06 78 LYS A CA 1
ATOM 626 C C . LYS A 1 78 ? 4.874 -12.008 -0.847 1.00 91.06 78 LYS A C 1
ATOM 628 O O . LYS A 1 78 ? 4.644 -11.237 -1.769 1.00 91.06 78 LYS A O 1
ATOM 633 N N . ILE A 1 79 ? 5.178 -11.615 0.384 1.00 95.31 79 ILE A N 1
ATOM 634 C CA . ILE A 1 79 ? 5.358 -10.216 0.773 1.00 95.31 79 ILE A CA 1
ATOM 635 C C . ILE A 1 79 ? 6.862 -9.944 0.853 1.00 95.31 79 ILE A C 1
ATOM 637 O O . ILE A 1 79 ? 7.570 -10.577 1.634 1.00 95.31 79 ILE A O 1
ATOM 641 N N . ASN A 1 80 ? 7.360 -9.027 0.024 1.00 96.81 80 ASN A N 1
ATOM 642 C CA . ASN A 1 80 ? 8.759 -8.587 0.023 1.00 96.81 80 ASN A CA 1
ATOM 643 C C . ASN A 1 80 ? 8.946 -7.222 0.702 1.00 96.81 80 ASN A C 1
ATOM 645 O O . ASN A 1 80 ? 10.067 -6.887 1.079 1.00 96.81 80 ASN A O 1
ATOM 649 N N . ALA A 1 81 ? 7.885 -6.418 0.828 1.00 97.12 81 ALA A N 1
ATOM 650 C CA . ALA A 1 81 ? 7.987 -5.068 1.370 1.00 97.12 81 ALA A CA 1
ATOM 651 C C . ALA A 1 81 ? 6.697 -4.576 2.034 1.00 97.12 81 ALA A C 1
ATOM 653 O O . ALA A 1 81 ? 5.599 -5.052 1.748 1.00 97.12 81 ALA A O 1
ATOM 654 N N . ILE A 1 82 ? 6.862 -3.550 2.867 1.00 98.00 82 ILE A N 1
ATOM 655 C CA . ILE A 1 82 ? 5.791 -2.701 3.386 1.00 98.00 82 ILE A CA 1
ATOM 656 C C . ILE A 1 82 ? 5.948 -1.326 2.732 1.00 98.00 82 ILE A C 1
ATOM 658 O O . ILE A 1 82 ? 7.061 -0.800 2.663 1.00 98.00 82 ILE A O 1
ATOM 662 N N . ILE A 1 83 ? 4.850 -0.750 2.248 1.00 98.25 83 ILE A N 1
ATOM 663 C CA . ILE A 1 83 ? 4.817 0.574 1.623 1.00 98.25 83 ILE A CA 1
ATOM 664 C C . ILE A 1 83 ? 3.869 1.457 2.421 1.00 98.25 83 ILE A C 1
ATOM 666 O O . ILE A 1 83 ? 2.684 1.154 2.553 1.00 98.25 83 ILE A O 1
ATOM 670 N N . LEU A 1 84 ? 4.421 2.545 2.946 1.00 97.75 84 LEU A N 1
ATOM 671 C CA . LEU A 1 84 ? 3.692 3.534 3.722 1.00 97.75 84 LEU A CA 1
ATOM 672 C C . LEU A 1 84 ? 3.196 4.663 2.815 1.00 97.75 84 LEU A C 1
ATOM 674 O O . LEU A 1 84 ? 3.972 5.246 2.058 1.00 97.75 84 LEU A O 1
ATOM 678 N N . HIS A 1 85 ? 1.922 4.994 2.963 1.00 97.25 85 HIS A N 1
ATOM 679 C CA . HIS A 1 85 ? 1.197 6.012 2.218 1.00 97.25 85 HIS A CA 1
ATOM 680 C C . HIS A 1 85 ? 0.472 6.979 3.160 1.00 97.25 85 HIS A C 1
ATOM 682 O O . HIS A 1 85 ? 0.446 6.789 4.381 1.00 97.25 85 HIS A O 1
ATOM 688 N N . ARG A 1 86 ? -0.092 8.042 2.580 1.00 96.25 86 ARG A N 1
ATOM 689 C CA . ARG A 1 86 ? -0.991 8.985 3.251 1.00 96.25 86 ARG A CA 1
ATOM 690 C C . ARG A 1 86 ? -2.222 9.217 2.381 1.00 96.25 86 ARG A C 1
ATOM 692 O O . ARG A 1 86 ? -2.075 9.426 1.178 1.00 96.25 86 ARG A O 1
ATOM 699 N N . THR A 1 87 ? -3.394 9.282 3.009 1.00 94.19 87 THR A N 1
ATOM 700 C CA . THR A 1 87 ? -4.691 9.178 2.318 1.00 94.19 87 THR A CA 1
ATOM 701 C C . THR A 1 87 ? -5.168 10.451 1.608 1.00 94.19 87 THR A C 1
ATOM 703 O O . THR A 1 87 ? -6.121 10.378 0.838 1.00 94.19 87 THR A O 1
ATOM 706 N N . ASP A 1 88 ? -4.567 11.619 1.884 1.00 95.00 88 ASP A N 1
ATOM 707 C CA . ASP A 1 88 ? -5.154 12.946 1.580 1.00 95.00 88 ASP A CA 1
ATOM 708 C C . ASP A 1 88 ? -6.620 13.056 2.044 1.00 95.00 88 ASP A C 1
ATOM 710 O O . ASP A 1 88 ? -7.487 13.626 1.383 1.00 95.00 88 ASP A O 1
ATOM 714 N N . SER A 1 89 ? -6.903 12.463 3.204 1.00 94.50 89 SER A N 1
ATOM 715 C CA . SER A 1 89 ? -8.205 12.482 3.861 1.00 94.50 89 SER A CA 1
ATOM 716 C C . SER A 1 89 ? -8.027 12.821 5.335 1.00 94.50 89 SER A C 1
ATOM 718 O O . SER A 1 89 ? -7.020 12.489 5.961 1.00 94.50 89 SER A O 1
ATOM 720 N N . SER A 1 90 ? -9.032 13.476 5.909 1.00 93.94 90 SER A N 1
ATOM 721 C CA . SER A 1 90 ? -9.080 13.802 7.334 1.00 93.94 90 SER A CA 1
ATOM 722 C C . SER A 1 90 ? -9.769 12.733 8.188 1.00 93.94 90 SER A C 1
ATOM 724 O O . SER A 1 90 ? -9.729 12.855 9.410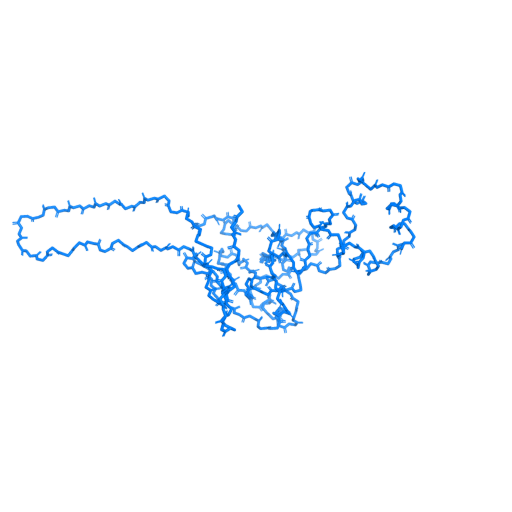 1.00 93.94 90 SER A O 1
ATOM 726 N N . THR A 1 91 ? -10.409 11.724 7.573 1.00 94.81 91 THR A N 1
ATOM 727 C CA . THR A 1 91 ? -11.237 10.719 8.271 1.00 94.81 91 THR A CA 1
ATOM 728 C C . THR A 1 91 ? -11.144 9.322 7.650 1.00 94.81 91 THR A C 1
ATOM 730 O O . THR A 1 91 ? -10.931 9.171 6.437 1.00 94.81 91 THR A O 1
ATOM 733 N N . ILE A 1 92 ? -11.404 8.290 8.459 1.00 95.12 92 ILE A N 1
ATOM 734 C CA . ILE A 1 92 ? -11.564 6.911 7.984 1.00 95.12 92 ILE A CA 1
ATOM 735 C C . ILE A 1 92 ? -12.724 6.757 7.012 1.00 95.12 92 ILE A C 1
ATOM 737 O O . ILE A 1 92 ? -12.547 6.119 5.982 1.00 95.12 92 ILE A O 1
ATOM 741 N N . ASN A 1 93 ? -13.870 7.395 7.257 1.00 95.56 93 ASN A N 1
ATOM 742 C CA . ASN A 1 93 ? -15.034 7.265 6.376 1.00 95.56 93 ASN A CA 1
ATOM 743 C C . ASN A 1 93 ? -14.734 7.769 4.958 1.00 95.56 93 ASN A C 1
ATOM 745 O O . ASN A 1 93 ? -15.083 7.106 3.985 1.00 95.56 93 ASN A O 1
ATOM 749 N N . GLY A 1 94 ? -14.032 8.902 4.831 1.00 95.31 94 GLY A N 1
ATOM 750 C CA . GLY A 1 94 ? -13.580 9.397 3.528 1.00 95.31 94 GLY A CA 1
ATOM 751 C C . GLY A 1 94 ? -12.591 8.445 2.848 1.00 95.31 94 GLY A C 1
ATOM 752 O O . GLY A 1 94 ? -12.671 8.227 1.641 1.00 95.31 94 GLY A O 1
ATOM 753 N N . THR A 1 95 ? -11.703 7.828 3.632 1.00 97.06 95 THR A N 1
ATOM 754 C CA . THR A 1 95 ? -10.725 6.850 3.132 1.00 97.06 95 THR A CA 1
ATOM 755 C C . THR A 1 95 ? -11.418 5.576 2.636 1.00 97.06 95 THR A C 1
ATOM 757 O O . THR A 1 95 ? -11.186 5.154 1.505 1.00 97.06 95 THR A O 1
ATOM 760 N N . LEU A 1 96 ? -12.333 5.005 3.426 1.00 96.62 96 LEU A N 1
ATOM 761 C CA . LEU A 1 96 ? -13.109 3.813 3.070 1.00 96.62 96 LEU A CA 1
ATOM 762 C C . LEU A 1 96 ? -13.994 4.049 1.838 1.00 96.62 96 LEU A C 1
ATOM 764 O O . LEU A 1 96 ? -14.051 3.202 0.951 1.00 96.62 96 LEU A O 1
ATOM 768 N N . ALA A 1 97 ? -14.615 5.227 1.725 1.00 96.19 97 ALA A N 1
ATOM 769 C CA . ALA A 1 97 ? -15.384 5.609 0.539 1.00 96.19 97 ALA A CA 1
ATOM 770 C C . ALA A 1 97 ? -14.518 5.765 -0.727 1.00 96.19 97 ALA A C 1
ATOM 772 O O . ALA A 1 97 ? -15.023 5.674 -1.846 1.00 96.19 97 ALA A O 1
ATOM 773 N N . SER A 1 98 ? -13.216 6.031 -0.581 1.00 96.12 98 SER A N 1
ATOM 774 C CA . SER A 1 98 ? -12.277 5.979 -1.703 1.00 96.12 98 SER A CA 1
ATOM 775 C C . SER A 1 98 ? -11.884 4.541 -2.032 1.00 96.12 98 SER A C 1
ATOM 777 O O . SER A 1 98 ? -11.830 4.177 -3.204 1.00 96.12 98 SER A O 1
ATOM 779 N N . PHE A 1 99 ? -11.635 3.723 -1.008 1.00 97.56 99 PHE A N 1
ATOM 780 C CA . PHE A 1 99 ? -11.235 2.324 -1.158 1.00 97.56 99 PHE A CA 1
ATOM 781 C C . PHE A 1 99 ? -12.298 1.471 -1.852 1.00 97.56 99 PHE A C 1
ATOM 783 O O . PHE A 1 99 ? -11.943 0.608 -2.650 1.00 97.56 99 PHE A O 1
ATOM 790 N N . SER A 1 100 ? -13.586 1.764 -1.652 1.00 96.69 100 SER A N 1
ATOM 791 C CA . SER A 1 100 ? -14.687 1.085 -2.356 1.00 96.69 100 SER A CA 1
ATOM 792 C C . SER A 1 100 ? -14.671 1.273 -3.882 1.00 96.69 100 SER A C 1
ATOM 794 O O . SER A 1 100 ? -15.443 0.642 -4.595 1.00 96.69 100 SER A O 1
ATOM 796 N N . LYS A 1 101 ? -13.777 2.116 -4.417 1.00 96.62 101 LYS A N 1
ATOM 797 C CA . LYS A 1 101 ? -13.518 2.252 -5.861 1.00 96.62 101 LYS A CA 1
ATOM 798 C C . LYS A 1 101 ? -12.453 1.272 -6.378 1.00 96.62 101 LYS A C 1
ATOM 800 O O . LYS A 1 101 ? -12.052 1.383 -7.534 1.00 96.62 101 LYS A O 1
ATOM 805 N N . GLY A 1 102 ? -11.953 0.377 -5.526 1.00 96.56 102 GLY A N 1
ATOM 806 C CA . GLY A 1 102 ? -10.943 -0.635 -5.852 1.00 96.56 102 GLY A CA 1
ATOM 807 C C . GLY A 1 102 ? -9.490 -0.152 -5.814 1.00 96.56 102 GLY A C 1
ATOM 808 O O . GLY A 1 102 ? -8.576 -0.887 -6.175 1.00 96.56 102 GLY A O 1
ATOM 809 N N . ILE A 1 103 ? -9.237 1.080 -5.360 1.00 96.44 103 ILE A N 1
ATOM 810 C CA . ILE A 1 103 ? -7.882 1.624 -5.183 1.00 96.44 103 ILE A CA 1
ATOM 811 C C . ILE A 1 103 ? -7.677 1.924 -3.706 1.00 96.44 103 ILE A C 1
ATOM 813 O O . ILE A 1 103 ? -8.380 2.751 -3.126 1.00 96.44 103 ILE A O 1
ATOM 817 N N . GLY A 1 104 ? -6.690 1.268 -3.105 1.00 97.56 104 GLY A N 1
ATOM 818 C CA . GLY A 1 104 ? -6.438 1.372 -1.678 1.00 97.56 104 GLY A CA 1
ATOM 819 C C . GLY A 1 104 ? -5.412 0.367 -1.186 1.00 97.56 104 GLY A C 1
ATOM 820 O O . GLY A 1 104 ? -4.776 -0.345 -1.967 1.00 97.56 104 GLY A O 1
ATOM 821 N N . ALA A 1 105 ? -5.241 0.329 0.129 1.00 98.44 105 ALA A N 1
ATOM 822 C CA . ALA A 1 105 ? -4.178 -0.389 0.818 1.00 98.44 105 ALA A CA 1
ATOM 823 C C . ALA A 1 105 ? -4.720 -1.484 1.745 1.00 98.44 105 ALA A C 1
ATOM 825 O O . ALA A 1 105 ? -5.919 -1.574 1.992 1.00 98.44 105 ALA A O 1
ATOM 826 N N . HIS A 1 106 ? -3.822 -2.309 2.283 1.00 98.75 106 HIS A N 1
ATOM 827 C CA . HIS A 1 106 ? -4.206 -3.410 3.164 1.00 98.75 106 HIS A CA 1
ATOM 828 C C . HIS A 1 106 ? -4.573 -2.907 4.559 1.00 98.75 106 HIS A C 1
ATOM 830 O O . HIS A 1 106 ? -5.461 -3.469 5.195 1.00 98.75 106 HIS A O 1
ATOM 836 N N . PHE A 1 107 ? -3.902 -1.851 5.028 1.00 98.69 107 PHE A N 1
ATOM 837 C CA . PHE A 1 107 ? -4.130 -1.268 6.344 1.00 98.69 107 PHE A CA 1
ATOM 838 C C . PHE A 1 107 ? -4.416 0.226 6.276 1.00 98.69 107 PHE A C 1
ATOM 840 O O . PHE A 1 107 ? -3.895 0.923 5.404 1.00 98.69 107 PHE A O 1
ATOM 847 N N . ILE A 1 108 ? -5.181 0.709 7.252 1.00 98.44 108 ILE A N 1
ATOM 848 C CA . ILE A 1 108 ? -5.423 2.128 7.514 1.00 98.44 108 ILE A CA 1
ATOM 849 C C . ILE A 1 108 ? -5.018 2.422 8.960 1.00 98.44 108 ILE A C 1
ATOM 851 O O . ILE A 1 108 ? -5.406 1.680 9.861 1.00 98.44 108 ILE A O 1
ATOM 855 N N . VAL A 1 109 ? -4.269 3.501 9.188 1.00 97.81 109 VAL A N 1
ATOM 856 C CA . VAL A 1 109 ? -3.940 4.012 10.528 1.00 97.81 109 VAL A CA 1
ATOM 857 C C . VAL A 1 109 ? -4.679 5.327 10.758 1.00 97.81 109 VAL A C 1
ATOM 859 O O . VAL A 1 109 ? -4.368 6.346 10.133 1.00 97.81 109 VAL A O 1
ATOM 862 N N . GLU A 1 110 ? -5.657 5.309 11.658 1.00 96.69 110 GLU A N 1
ATOM 863 C CA . GLU A 1 110 ? -6.460 6.480 12.022 1.00 96.69 110 GLU A CA 1
ATOM 864 C C . GLU A 1 110 ? -5.707 7.415 12.980 1.00 96.69 110 GLU A C 1
ATOM 866 O O . GLU A 1 110 ? -4.723 7.039 13.619 1.00 96.69 110 GLU A O 1
ATOM 871 N N . LYS A 1 111 ? -6.147 8.674 13.062 1.00 95.81 111 LYS A N 1
ATOM 872 C CA . LYS A 1 111 ? -5.560 9.725 13.903 1.00 95.81 111 LYS A CA 1
ATOM 873 C C . LYS A 1 111 ? -5.530 9.371 15.389 1.00 95.81 111 LYS A C 1
ATOM 875 O O . LYS A 1 111 ? -4.663 9.873 16.105 1.00 95.81 111 LYS A O 1
ATOM 880 N N . ASP A 1 112 ? -6.432 8.516 15.855 1.00 95.50 112 ASP A N 1
ATOM 881 C CA . ASP A 1 112 ? -6.476 8.018 17.233 1.00 95.50 112 ASP A CA 1
ATOM 882 C C . ASP A 1 112 ? -5.538 6.821 17.491 1.00 95.50 112 ASP A C 1
ATOM 884 O O . ASP A 1 112 ? -5.413 6.387 18.635 1.00 95.50 112 ASP A O 1
ATOM 888 N N . GLY A 1 113 ? -4.827 6.338 16.465 1.00 94.94 113 GLY A N 1
ATOM 889 C CA . GLY A 1 113 ? -3.915 5.197 16.537 1.00 94.94 113 GLY A CA 1
ATOM 890 C C . GLY A 1 113 ? -4.573 3.842 16.268 1.00 94.94 113 GLY A C 1
ATOM 891 O O . GLY A 1 113 ? -3.865 2.836 16.237 1.00 94.94 113 GLY A O 1
ATOM 892 N N . ASN A 1 114 ? -5.890 3.786 16.040 1.00 96.12 114 ASN A N 1
ATOM 893 C CA . ASN A 1 114 ? -6.546 2.551 15.627 1.00 96.12 114 ASN A CA 1
ATOM 894 C C . ASN A 1 114 ? -6.042 2.109 14.248 1.00 96.12 114 ASN A C 1
ATOM 896 O O . ASN A 1 114 ? -5.920 2.912 13.318 1.00 96.12 114 ASN A O 1
ATOM 900 N N . ILE A 1 115 ? -5.777 0.809 14.119 1.00 97.69 115 ILE A N 1
ATOM 901 C CA . ILE A 1 115 ? -5.329 0.192 12.871 1.00 97.69 115 ILE A CA 1
ATOM 902 C C . ILE A 1 115 ? -6.445 -0.700 12.348 1.00 97.69 115 ILE A C 1
ATOM 904 O O . ILE A 1 115 ? -6.882 -1.626 13.031 1.00 97.69 115 ILE A O 1
ATOM 908 N N . TYR A 1 116 ? -6.865 -0.447 11.115 1.00 98.00 116 TYR A N 1
ATOM 909 C CA . TYR A 1 116 ? -7.865 -1.237 10.412 1.00 98.00 116 TYR A CA 1
ATOM 910 C C . TYR A 1 116 ? -7.182 -2.068 9.337 1.00 98.00 116 TYR A C 1
ATOM 912 O O . TYR A 1 116 ? -6.372 -1.537 8.581 1.00 98.00 116 TYR A O 1
ATOM 920 N N . GLN A 1 117 ? -7.519 -3.350 9.241 1.00 98.56 117 GLN A N 1
ATOM 921 C CA . GLN A 1 117 ? -7.145 -4.188 8.110 1.00 98.56 117 GLN A CA 1
ATOM 922 C C . GLN A 1 117 ? -8.313 -4.249 7.123 1.00 98.56 117 GLN A C 1
ATOM 924 O O . GLN A 1 117 ? -9.356 -4.836 7.424 1.00 98.56 117 GLN A O 1
ATOM 929 N N . ALA A 1 118 ? -8.111 -3.630 5.960 1.00 98.44 118 ALA A N 1
ATOM 930 C CA . ALA A 1 118 ? -9.096 -3.477 4.899 1.00 98.44 118 ALA A CA 1
ATOM 931 C C . ALA A 1 118 ? -9.099 -4.628 3.885 1.00 98.44 118 ALA A C 1
ATOM 933 O O . ALA A 1 118 ? -10.131 -4.912 3.288 1.00 98.44 118 ALA A O 1
ATOM 934 N N . ALA A 1 119 ? -7.975 -5.327 3.724 1.00 98.50 119 ALA A N 1
ATOM 935 C CA . ALA A 1 119 ? -7.842 -6.449 2.798 1.00 98.50 119 ALA A CA 1
ATOM 936 C C . ALA A 1 119 ? -7.025 -7.590 3.417 1.00 98.50 119 ALA A C 1
ATOM 938 O O . ALA A 1 119 ? -6.178 -7.370 4.293 1.00 98.50 119 ALA A O 1
ATOM 939 N N . SER A 1 120 ? -7.282 -8.814 2.962 1.00 98.06 120 SER A N 1
ATOM 940 C CA . SER A 1 120 ? -6.493 -9.993 3.315 1.00 98.06 120 SER A CA 1
ATOM 941 C C . SER A 1 120 ? -5.014 -9.827 2.936 1.00 98.06 120 SER A C 1
ATOM 943 O O . SER A 1 120 ? -4.679 -9.265 1.899 1.00 98.06 120 SER A O 1
ATOM 945 N N . LEU A 1 121 ? -4.100 -10.369 3.747 1.00 97.50 121 LEU A N 1
ATOM 946 C CA . LEU A 1 121 ? -2.672 -10.459 3.408 1.00 97.50 121 LEU A CA 1
ATOM 947 C C . LEU A 1 121 ? -2.365 -11.507 2.325 1.00 97.50 121 LEU A C 1
ATOM 949 O O . LEU A 1 121 ? -1.231 -11.587 1.855 1.00 97.50 121 LEU A O 1
ATOM 953 N N . PHE A 1 122 ? -3.340 -12.337 1.945 1.00 96.00 122 PHE A N 1
ATOM 954 C CA . PHE A 1 122 ? -3.177 -13.355 0.903 1.00 96.00 122 PHE A CA 1
ATOM 955 C C . PHE A 1 122 ? -3.516 -12.848 -0.497 1.00 96.00 122 PHE A C 1
ATOM 957 O O . PHE A 1 122 ? -3.299 -13.567 -1.479 1.00 96.00 122 PHE A O 1
ATOM 964 N N . VAL A 1 123 ? -4.020 -11.621 -0.601 1.00 97.38 123 VAL A N 1
ATOM 965 C CA . VAL A 1 123 ? -4.354 -10.952 -1.857 1.00 97.38 123 VAL A CA 1
ATOM 966 C C . VAL A 1 123 ? -3.646 -9.610 -1.932 1.00 97.38 123 VAL A C 1
ATOM 968 O O . VAL A 1 123 ? -3.311 -9.034 -0.905 1.00 97.38 123 VAL A O 1
ATOM 971 N N . TYR A 1 124 ? -3.370 -9.128 -3.139 1.00 97.94 124 TYR A N 1
ATOM 972 C CA . TYR A 1 124 ? -2.802 -7.798 -3.313 1.00 97.94 124 TYR A CA 1
ATOM 973 C C . TYR A 1 124 ? -3.892 -6.741 -3.453 1.00 97.94 124 TYR A C 1
ATOM 975 O O . TYR A 1 124 ? -4.987 -7.027 -3.937 1.00 97.94 124 TYR A O 1
ATOM 983 N N . THR A 1 125 ? -3.534 -5.501 -3.117 1.00 98.44 125 THR A N 1
ATOM 984 C CA . THR A 1 125 ? -4.358 -4.314 -3.361 1.00 98.44 125 THR A CA 1
ATOM 985 C C . THR A 1 125 ? -3.698 -3.380 -4.374 1.00 98.44 125 THR A C 1
ATOM 987 O O . THR A 1 125 ? -2.477 -3.390 -4.576 1.00 98.44 125 THR A O 1
ATOM 990 N N . SER A 1 126 ? -4.492 -2.526 -5.014 1.00 97.88 126 SER A N 1
ATOM 991 C CA . SER A 1 126 ? -4.001 -1.511 -5.949 1.00 97.88 126 SER A CA 1
ATOM 992 C C . SER A 1 126 ? -3.519 -0.240 -5.221 1.00 97.88 126 SER A C 1
ATOM 994 O O . SER A 1 126 ? -4.194 0.782 -5.265 1.00 97.88 126 SER A O 1
ATOM 996 N N . HIS A 1 127 ? -2.342 -0.281 -4.568 1.00 97.81 127 HIS A N 1
ATOM 997 C CA . HIS A 1 127 ? -1.804 0.847 -3.767 1.00 97.81 127 HIS A CA 1
ATOM 998 C C . HIS A 1 127 ? -0.519 1.513 -4.297 1.00 97.81 127 HIS A C 1
ATOM 1000 O O . HIS A 1 127 ? -0.166 2.591 -3.833 1.00 97.81 127 HIS A O 1
ATOM 1006 N N . VAL A 1 128 ? 0.235 0.896 -5.213 1.00 97.56 128 VAL A N 1
ATOM 1007 C CA . VAL A 1 128 ? 1.542 1.424 -5.679 1.00 97.56 128 VAL A CA 1
ATOM 1008 C C . VAL A 1 128 ? 1.438 2.105 -7.041 1.00 97.56 128 VAL A C 1
ATOM 1010 O O . VAL A 1 128 ? 2.102 3.104 -7.313 1.00 97.56 128 VAL A O 1
ATOM 1013 N N . GLY A 1 129 ? 0.623 1.534 -7.928 1.00 95.69 129 GLY A N 1
ATOM 1014 C CA . GLY A 1 129 ? 0.584 1.912 -9.336 1.00 95.69 129 GLY A CA 1
ATOM 1015 C C . GLY A 1 129 ? 1.811 1.422 -10.117 1.00 95.69 129 GLY A C 1
ATOM 1016 O O . GLY A 1 129 ? 2.371 0.354 -9.859 1.00 95.69 129 GLY A O 1
ATOM 1017 N N . LYS A 1 130 ? 2.213 2.189 -11.135 1.00 97.69 130 LYS A N 1
ATOM 1018 C CA . LYS A 1 130 ? 3.322 1.828 -12.031 1.00 97.69 130 LYS A CA 1
ATOM 1019 C C . LYS A 1 130 ? 4.669 2.154 -11.383 1.00 97.69 130 LYS A C 1
ATOM 1021 O O . LYS A 1 130 ? 5.009 3.322 -11.221 1.00 97.69 130 LYS A O 1
ATOM 1026 N N . ILE A 1 131 ? 5.454 1.124 -11.073 1.00 97.88 131 ILE A N 1
ATOM 1027 C CA . ILE A 1 131 ? 6.822 1.288 -10.561 1.00 97.88 131 ILE A CA 1
ATOM 1028 C C . ILE A 1 131 ? 7.793 1.872 -11.598 1.00 97.88 131 ILE A C 1
ATOM 1030 O O . ILE A 1 131 ? 7.677 1.626 -12.801 1.00 97.88 131 ILE A O 1
ATOM 1034 N N . LYS A 1 132 ? 8.772 2.633 -11.100 1.00 97.12 132 LYS A N 1
ATOM 1035 C CA . LYS A 1 132 ? 9.902 3.170 -11.870 1.00 97.12 132 LYS A CA 1
ATOM 1036 C C . LYS A 1 132 ? 11.037 2.155 -11.985 1.00 97.12 132 LYS A C 1
ATOM 1038 O O . LYS A 1 132 ? 11.071 1.170 -11.252 1.00 97.12 132 LYS A O 1
ATOM 1043 N N . SER A 1 133 ? 12.007 2.457 -12.848 1.00 97.38 133 SER A N 1
ATOM 1044 C CA . SER A 1 133 ? 13.226 1.662 -12.942 1.00 97.38 133 SER A CA 1
ATOM 1045 C C . SER A 1 133 ? 14.160 1.900 -11.765 1.00 97.38 133 SER A C 1
ATOM 1047 O O . SER A 1 133 ? 14.745 2.974 -11.651 1.00 97.38 133 SER A O 1
ATOM 1049 N N . ARG A 1 134 ? 14.325 0.894 -10.900 1.00 97.25 134 ARG A N 1
ATOM 1050 C CA . ARG A 1 134 ? 15.160 1.031 -9.698 1.00 97.25 134 ARG A CA 1
ATOM 1051 C C . ARG A 1 134 ? 16.614 1.336 -10.047 1.00 97.25 134 ARG A C 1
ATOM 1053 O O . ARG A 1 134 ? 17.193 2.266 -9.499 1.00 97.25 134 ARG A O 1
ATOM 1060 N N . CYS A 1 135 ? 17.184 0.604 -11.002 1.00 96.56 135 CYS A N 1
ATOM 1061 C CA . CYS A 1 135 ? 18.578 0.789 -11.403 1.00 96.56 135 CYS A CA 1
ATOM 1062 C C . CYS A 1 135 ? 18.846 2.162 -12.043 1.00 96.56 135 CYS A C 1
ATOM 1064 O O . CYS A 1 135 ? 19.952 2.684 -11.917 1.00 96.56 135 CYS A O 1
ATOM 1066 N N . LYS A 1 136 ? 17.835 2.776 -12.675 1.00 96.50 136 LYS A N 1
ATOM 1067 C CA . LYS A 1 136 ? 17.897 4.170 -13.134 1.00 96.50 136 LYS A CA 1
ATOM 1068 C C . LYS A 1 136 ? 17.941 5.146 -11.963 1.00 96.50 136 LYS A C 1
ATOM 1070 O O . LYS A 1 136 ? 18.821 6.001 -11.926 1.00 96.50 136 LYS A O 1
ATOM 1075 N N . GLU A 1 137 ? 16.992 5.032 -11.033 1.00 96.81 137 GLU A N 1
ATOM 1076 C CA . GLU A 1 137 ? 16.872 5.956 -9.896 1.00 96.81 137 GLU A CA 1
ATOM 1077 C C . GLU A 1 137 ? 18.096 5.865 -8.967 1.00 96.81 137 GLU A C 1
ATOM 1079 O O . GLU A 1 137 ? 18.598 6.884 -8.499 1.00 96.81 137 GLU A O 1
ATOM 1084 N N . GLU A 1 138 ? 18.628 4.658 -8.763 1.00 96.88 138 GLU A N 1
ATOM 1085 C CA . GLU A 1 138 ? 19.815 4.403 -7.935 1.00 96.88 138 GLU A CA 1
ATOM 1086 C C . GLU A 1 138 ? 21.141 4.538 -8.706 1.00 96.88 138 GLU A C 1
ATOM 1088 O O . GLU A 1 138 ? 22.209 4.455 -8.106 1.00 96.88 138 GLU A O 1
ATOM 1093 N N . LYS A 1 139 ? 21.098 4.772 -10.026 1.00 96.00 139 LYS A N 1
ATOM 1094 C CA . LYS A 1 139 ? 22.271 4.875 -10.919 1.00 96.00 139 LYS A CA 1
ATOM 1095 C C . LYS A 1 139 ? 23.181 3.633 -10.904 1.00 96.00 139 LYS A C 1
ATOM 1097 O O . LYS A 1 139 ? 24.396 3.747 -11.037 1.00 96.00 139 LYS A O 1
ATOM 1102 N N . THR A 1 140 ? 22.589 2.447 -10.788 1.00 96.06 140 THR A N 1
ATOM 1103 C CA . THR A 1 140 ? 23.278 1.142 -10.714 1.00 96.06 140 THR A CA 1
ATOM 1104 C C . THR A 1 140 ? 23.129 0.291 -11.979 1.00 96.06 140 THR A C 1
ATOM 1106 O O . THR A 1 140 ? 23.525 -0.872 -12.004 1.00 96.06 140 THR A O 1
ATOM 1109 N N . TRP A 1 141 ? 22.526 0.834 -13.038 1.00 95.75 141 TRP A N 1
ATOM 1110 C CA . TRP A 1 141 ? 22.290 0.111 -14.290 1.00 95.75 141 TRP A CA 1
ATOM 1111 C C . TRP A 1 141 ? 23.567 -0.242 -15.069 1.00 95.75 141 TRP A C 1
ATOM 1113 O O . TRP A 1 141 ? 24.577 0.459 -15.016 1.00 95.75 141 TRP A O 1
ATOM 1123 N N . SER A 1 142 ? 23.497 -1.316 -15.858 1.00 96.31 142 SER A N 1
ATOM 1124 C CA . SER A 1 142 ? 24.505 -1.597 -16.881 1.00 96.31 142 SER A CA 1
ATOM 1125 C C . SER A 1 142 ? 24.299 -0.704 -18.110 1.00 96.31 142 SER A C 1
ATOM 1127 O O . SER A 1 142 ? 23.244 -0.085 -18.284 1.00 96.31 142 SER A O 1
ATOM 1129 N N . SER A 1 143 ? 25.290 -0.658 -19.001 1.00 96.88 143 SER A N 1
ATOM 1130 C CA . SER A 1 143 ? 25.201 0.086 -20.264 1.00 96.88 143 SER A CA 1
ATOM 1131 C C . SER A 1 143 ? 24.042 -0.395 -21.145 1.00 96.88 143 SER A C 1
ATOM 1133 O O . SER A 1 143 ? 23.374 0.409 -21.796 1.00 96.88 143 SER A O 1
ATOM 1135 N N . GLU A 1 144 ? 23.783 -1.702 -21.157 1.00 96.19 144 GLU A N 1
ATOM 1136 C CA . GLU A 1 144 ? 22.703 -2.343 -21.915 1.00 96.19 144 GLU A CA 1
ATOM 1137 C C . GLU A 1 144 ? 21.344 -1.945 -21.344 1.00 96.19 144 GLU A C 1
ATOM 1139 O O . GLU A 1 144 ? 20.439 -1.544 -22.079 1.00 96.19 144 GLU A O 1
ATOM 1144 N N . GLU A 1 145 ? 21.223 -2.002 -20.020 1.00 96.38 145 GLU A N 1
ATOM 1145 C CA . GLU A 1 145 ? 19.988 -1.670 -19.326 1.00 96.38 145 GLU A CA 1
ATOM 1146 C C . GLU A 1 145 ? 19.658 -0.181 -19.459 1.00 96.38 145 GLU A C 1
ATOM 1148 O O . GLU A 1 145 ? 18.511 0.182 -19.726 1.00 96.38 145 GLU A O 1
ATOM 1153 N N . LYS A 1 146 ? 20.674 0.687 -19.375 1.00 97.38 146 LYS A N 1
ATOM 1154 C CA . LYS A 1 146 ? 20.531 2.122 -19.629 1.00 97.38 146 LYS A CA 1
ATOM 1155 C C . LYS A 1 146 ? 19.954 2.386 -21.020 1.00 97.38 146 LYS A C 1
ATOM 1157 O O . LYS A 1 146 ? 18.922 3.047 -21.121 1.00 97.38 146 LYS A O 1
ATOM 1162 N N . LYS A 1 147 ? 20.555 1.816 -22.075 1.00 97.25 147 LYS A N 1
ATOM 1163 C CA . LYS A 1 147 ? 20.067 1.963 -23.461 1.00 97.25 147 LYS A CA 1
ATOM 1164 C C . LYS A 1 147 ? 18.609 1.524 -23.594 1.00 97.25 147 LYS A C 1
ATOM 1166 O O . LYS A 1 147 ? 17.815 2.203 -24.241 1.00 97.25 147 LYS A O 1
ATOM 1171 N N . LYS A 1 148 ? 18.241 0.405 -22.961 1.00 96.38 148 LYS A N 1
ATOM 1172 C CA . LYS A 1 148 ? 16.879 -0.137 -23.010 1.00 96.38 148 LYS A CA 1
ATOM 1173 C C . LYS A 1 148 ? 15.862 0.782 -22.330 1.00 96.38 148 LYS A C 1
ATOM 1175 O O . LYS A 1 148 ? 14.829 1.091 -22.920 1.00 96.38 148 LYS A O 1
ATOM 1180 N N . ILE A 1 149 ? 16.156 1.241 -21.113 1.00 96.12 149 ILE A N 1
ATOM 1181 C CA . ILE A 1 149 ? 15.274 2.142 -20.359 1.00 96.12 149 ILE A CA 1
ATOM 1182 C C . ILE A 1 149 ? 15.162 3.511 -21.044 1.00 96.12 149 ILE A C 1
ATOM 1184 O O . ILE A 1 149 ? 14.071 4.076 -21.094 1.00 96.12 149 ILE A O 1
ATOM 1188 N N . GLU A 1 150 ? 16.252 4.041 -21.604 1.00 95.75 150 GLU A N 1
ATOM 1189 C CA . GLU A 1 150 ? 16.236 5.295 -22.371 1.00 95.75 150 GL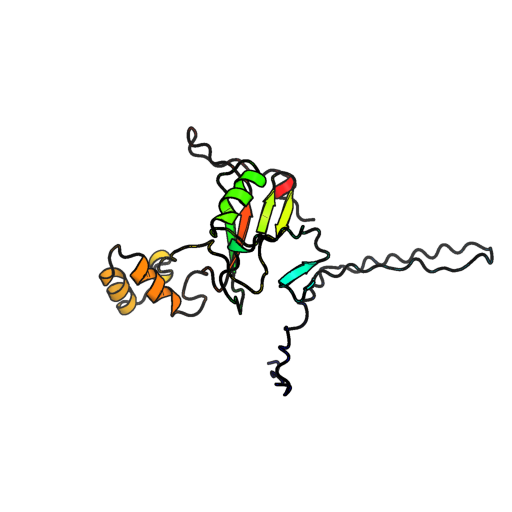U A CA 1
ATOM 1190 C C . GLU A 1 150 ? 15.393 5.173 -23.647 1.00 95.75 150 GLU A C 1
ATOM 1192 O O . GLU A 1 150 ? 14.599 6.068 -23.937 1.00 95.75 150 GLU A O 1
ATOM 1197 N N . ALA A 1 151 ? 15.463 4.035 -24.346 1.00 97.44 151 ALA A N 1
ATOM 1198 C CA . ALA A 1 151 ? 14.635 3.764 -25.522 1.00 97.44 151 ALA A CA 1
ATOM 1199 C C . ALA A 1 151 ? 13.125 3.707 -25.214 1.00 97.44 151 ALA A C 1
ATOM 1201 O O . ALA A 1 151 ? 12.299 3.904 -26.107 1.00 97.44 151 ALA A O 1
ATOM 1202 N N . PHE A 1 152 ? 12.726 3.460 -23.962 1.00 96.94 152 PHE A N 1
ATOM 1203 C CA . PHE A 1 152 ? 11.318 3.540 -23.557 1.00 96.94 152 PHE A CA 1
ATOM 1204 C C . PHE A 1 152 ? 10.811 4.981 -23.400 1.00 96.94 152 PHE A C 1
ATOM 1206 O O . PHE A 1 152 ? 9.594 5.196 -23.420 1.00 96.94 152 PHE A O 1
ATOM 1213 N N . GLY A 1 153 ? 11.706 5.964 -23.257 1.00 93.50 153 GLY A N 1
ATOM 1214 C CA . GLY A 1 153 ? 11.357 7.371 -23.066 1.00 93.50 153 GLY A CA 1
ATOM 1215 C C . GLY A 1 153 ? 10.431 7.594 -21.863 1.00 93.50 153 GLY A C 1
ATOM 1216 O O . GLY A 1 153 ? 10.630 7.034 -20.785 1.00 93.50 153 GLY A O 1
ATOM 1217 N N . TRP A 1 154 ? 9.384 8.401 -22.052 1.00 92.31 154 TRP A N 1
ATOM 1218 C CA . TRP A 1 154 ? 8.391 8.736 -21.018 1.00 92.31 154 TRP A CA 1
ATOM 1219 C C . TRP A 1 154 ? 7.288 7.675 -20.838 1.00 92.31 154 TRP A C 1
ATOM 1221 O O . TRP A 1 154 ? 6.299 7.909 -20.142 1.00 92.31 154 TRP A O 1
ATOM 1231 N N . ASN A 1 155 ? 7.421 6.493 -21.452 1.00 97.12 155 ASN A N 1
ATOM 1232 C CA . ASN A 1 155 ? 6.402 5.450 -21.379 1.00 97.12 155 ASN A CA 1
ATOM 1233 C C . ASN A 1 155 ? 6.481 4.666 -20.056 1.00 97.12 155 ASN A C 1
ATOM 1235 O O . ASN A 1 155 ? 7.108 3.609 -19.962 1.00 97.12 155 ASN A O 1
ATOM 1239 N N . ALA A 1 156 ? 5.775 5.164 -19.038 1.00 96.56 156 ALA A N 1
ATOM 1240 C CA . ALA A 1 156 ? 5.720 4.547 -17.713 1.00 96.56 156 ALA A CA 1
ATOM 1241 C C . ALA A 1 156 ? 5.217 3.093 -17.729 1.00 96.56 156 ALA A C 1
ATOM 1243 O O . ALA A 1 156 ? 5.636 2.298 -16.893 1.00 96.56 156 ALA A O 1
ATOM 1244 N N . LYS A 1 157 ? 4.339 2.720 -18.674 1.00 97.75 157 LYS A N 1
ATOM 1245 C CA . LYS A 1 157 ? 3.859 1.335 -18.786 1.00 97.75 157 LYS A CA 1
ATOM 1246 C C . LYS A 1 157 ? 4.976 0.399 -19.247 1.00 97.75 157 LYS A C 1
ATOM 1248 O O . LYS A 1 157 ? 5.168 -0.631 -18.617 1.00 97.75 157 LYS A O 1
ATOM 1253 N N . LYS A 1 158 ? 5.742 0.768 -20.280 1.00 98.06 158 LYS A N 1
ATOM 1254 C CA . LYS A 1 158 ? 6.884 -0.044 -20.738 1.00 98.06 158 LYS A CA 1
ATOM 1255 C C . LYS A 1 158 ? 7.935 -0.215 -19.644 1.00 98.06 158 LYS A C 1
ATOM 1257 O O . LYS A 1 158 ? 8.437 -1.318 -19.461 1.00 98.06 158 LYS A O 1
ATOM 1262 N N . ILE A 1 159 ? 8.224 0.854 -18.897 1.00 98.06 159 ILE A N 1
ATOM 1263 C CA . ILE A 1 159 ? 9.138 0.792 -17.749 1.00 98.06 159 ILE A CA 1
ATOM 1264 C C . ILE A 1 159 ? 8.590 -0.172 -16.694 1.00 98.06 159 ILE A C 1
ATOM 1266 O O . ILE A 1 159 ? 9.290 -1.093 -16.298 1.00 98.06 159 ILE A O 1
ATOM 1270 N N . HIS A 1 160 ? 7.331 -0.011 -16.290 1.00 98.19 160 HIS A N 1
ATOM 1271 C CA . HIS A 1 160 ? 6.688 -0.877 -15.305 1.00 98.19 160 HIS A CA 1
ATOM 1272 C C . HIS A 1 160 ? 6.686 -2.355 -15.716 1.00 98.19 160 HIS A C 1
ATOM 1274 O O . HIS A 1 160 ? 7.065 -3.215 -14.924 1.00 98.19 160 HIS A O 1
ATOM 1280 N N . ASP A 1 161 ? 6.286 -2.647 -16.955 1.00 98.06 161 ASP A N 1
ATOM 1281 C CA . ASP A 1 161 ? 6.220 -4.010 -17.478 1.00 98.06 161 ASP A CA 1
ATOM 1282 C C . ASP A 1 161 ? 7.623 -4.643 -17.537 1.00 98.06 161 ASP A C 1
ATOM 1284 O O . ASP A 1 161 ? 7.784 -5.805 -17.171 1.00 98.06 161 ASP A O 1
ATOM 1288 N N . HIS A 1 162 ? 8.653 -3.873 -17.917 1.00 97.56 162 HIS A N 1
ATOM 1289 C CA . HIS A 1 162 ? 10.050 -4.330 -17.898 1.00 97.56 162 HIS A CA 1
ATOM 1290 C C . HIS A 1 162 ? 10.611 -4.488 -16.481 1.00 97.56 162 HIS A C 1
ATOM 1292 O O . HIS A 1 162 ? 11.427 -5.368 -16.248 1.00 97.56 162 HIS A O 1
ATOM 1298 N N . GLU A 1 163 ? 10.196 -3.681 -15.507 1.00 97.88 163 GLU A N 1
ATOM 1299 C CA . GLU A 1 163 ? 10.639 -3.863 -14.121 1.00 97.88 163 GLU A CA 1
ATOM 1300 C C . GLU A 1 163 ? 10.009 -5.104 -13.490 1.00 97.88 163 GLU A C 1
ATOM 1302 O O . GLU A 1 163 ? 10.703 -5.843 -12.800 1.00 97.88 163 GLU A O 1
ATOM 1307 N N . LYS A 1 164 ? 8.730 -5.389 -13.765 1.00 96.12 164 LYS A N 1
ATOM 1308 C CA . LYS A 1 164 ? 7.997 -6.521 -13.173 1.00 96.12 164 LYS A CA 1
ATOM 1309 C C . LYS A 1 164 ? 8.611 -7.894 -13.442 1.00 96.12 164 LYS A C 1
ATOM 1311 O O . LYS A 1 164 ? 8.423 -8.791 -12.625 1.00 96.12 164 LYS A O 1
ATOM 1316 N N . ILE A 1 165 ? 9.334 -8.069 -14.550 1.00 96.12 165 ILE A N 1
ATOM 1317 C CA . ILE A 1 165 ? 10.007 -9.343 -14.863 1.00 96.12 165 ILE A CA 1
ATOM 1318 C C . ILE A 1 165 ? 11.244 -9.576 -13.983 1.00 96.12 165 ILE A C 1
ATOM 1320 O O . ILE A 1 165 ? 11.728 -10.702 -13.879 1.00 96.12 165 ILE A O 1
ATOM 1324 N N . LYS A 1 166 ? 11.778 -8.521 -13.358 1.00 96.00 166 LYS A N 1
ATOM 1325 C CA . LYS A 1 166 ? 12.943 -8.611 -12.484 1.00 96.00 166 LYS A CA 1
ATOM 1326 C C . LYS A 1 166 ? 12.541 -9.188 -11.135 1.00 96.00 166 LYS A C 1
ATOM 1328 O O . LYS A 1 166 ? 11.460 -8.925 -10.600 1.00 96.00 166 LYS A O 1
ATOM 1333 N N . GLN A 1 167 ? 13.465 -9.929 -10.540 1.00 95.12 167 GLN A N 1
ATOM 1334 C CA . GLN A 1 167 ? 13.321 -10.377 -9.163 1.00 95.12 167 GLN A CA 1
ATOM 1335 C C . GLN A 1 167 ? 13.533 -9.205 -8.204 1.00 95.12 167 GLN A C 1
ATOM 1337 O O . GLN A 1 167 ? 14.401 -8.358 -8.419 1.00 95.12 167 GLN A O 1
ATOM 1342 N N . TYR A 1 168 ? 12.769 -9.171 -7.117 1.00 95.31 168 TYR A N 1
ATOM 1343 C CA . TYR A 1 168 ? 13.122 -8.341 -5.969 1.00 95.31 168 TYR A CA 1
ATOM 1344 C C . TYR A 1 168 ? 14.459 -8.853 -5.380 1.00 95.31 168 TYR A C 1
ATOM 1346 O O . TYR A 1 168 ? 14.599 -10.070 -5.240 1.00 95.31 168 TYR A O 1
ATOM 1354 N N . PRO A 1 169 ? 15.445 -7.993 -5.043 1.00 95.38 169 PRO A N 1
ATOM 1355 C CA . PRO A 1 169 ? 15.354 -6.536 -4.907 1.00 95.38 169 PRO A CA 1
ATOM 1356 C C . PRO A 1 169 ? 15.812 -5.720 -6.133 1.00 95.38 169 PRO A C 1
ATOM 1358 O O . PRO A 1 169 ? 15.927 -4.506 -6.027 1.00 95.38 169 PRO A O 1
ATOM 1361 N N . TYR A 1 170 ? 16.051 -6.308 -7.306 1.00 96.12 170 TYR A N 1
ATOM 1362 C CA . TYR A 1 170 ? 16.529 -5.561 -8.489 1.00 96.12 170 TYR A CA 1
ATOM 1363 C C . TYR A 1 170 ? 15.493 -4.608 -9.116 1.00 96.12 170 TYR A C 1
ATOM 1365 O O . TYR A 1 170 ? 15.822 -3.840 -10.019 1.00 96.12 170 TYR A O 1
ATOM 1373 N N . ARG A 1 171 ? 14.255 -4.638 -8.619 1.00 97.38 171 ARG A N 1
ATOM 1374 C CA . ARG A 1 171 ? 13.172 -3.685 -8.892 1.00 97.38 171 ARG A CA 1
ATOM 1375 C C . ARG A 1 171 ? 12.584 -3.173 -7.578 1.00 97.38 171 ARG A C 1
ATOM 1377 O O . ARG A 1 171 ? 12.785 -3.781 -6.524 1.00 97.38 171 ARG A O 1
ATOM 1384 N N . TYR A 1 172 ? 11.809 -2.094 -7.643 1.00 97.81 172 TYR A N 1
ATOM 1385 C CA . TYR A 1 172 ? 10.974 -1.687 -6.514 1.00 97.81 172 TYR A CA 1
ATOM 1386 C C . TYR A 1 172 ? 9.886 -2.738 -6.210 1.00 97.81 172 TYR A C 1
ATOM 1388 O O . TYR A 1 172 ? 9.479 -3.492 -7.107 1.00 97.81 172 TYR A O 1
ATOM 1396 N N . PRO A 1 173 ? 9.421 -2.825 -4.951 1.00 97.12 173 PRO A N 1
ATOM 1397 C CA . PRO A 1 173 ? 8.212 -3.576 -4.630 1.00 97.12 173 PRO A CA 1
ATOM 1398 C C . PRO A 1 173 ? 6.998 -2.977 -5.354 1.00 97.12 173 PRO A C 1
ATOM 1400 O O . PRO A 1 173 ? 6.977 -1.784 -5.662 1.00 97.12 173 PRO A O 1
ATOM 1403 N N . TYR A 1 174 ? 6.003 -3.805 -5.653 1.00 97.12 174 TYR A N 1
ATOM 1404 C CA . TYR A 1 174 ? 4.770 -3.407 -6.337 1.00 97.12 174 TYR A CA 1
ATOM 1405 C C . TYR A 1 174 ? 3.583 -4.180 -5.763 1.00 97.12 174 TYR A C 1
ATOM 1407 O O . TYR A 1 174 ? 3.786 -5.116 -5.002 1.00 97.12 174 TYR A O 1
ATOM 1415 N N . ASN A 1 175 ? 2.358 -3.828 -6.172 1.00 97.50 175 ASN A N 1
ATOM 1416 C CA . ASN A 1 175 ? 1.113 -4.390 -5.629 1.00 97.50 175 ASN A CA 1
ATOM 1417 C C . ASN A 1 175 ? 1.196 -5.894 -5.294 1.00 97.50 175 ASN A C 1
ATOM 1419 O O . ASN A 1 175 ? 0.910 -6.280 -4.171 1.00 97.50 175 ASN A O 1
ATOM 1423 N N . MET A 1 176 ? 1.650 -6.742 -6.228 1.00 96.25 176 MET A N 1
ATOM 1424 C CA . MET A 1 176 ? 1.624 -8.206 -6.060 1.00 96.25 176 MET A CA 1
ATOM 1425 C C . MET A 1 176 ? 2.669 -8.776 -5.086 1.00 96.25 176 MET A C 1
ATOM 1427 O O . MET A 1 176 ? 2.734 -9.996 -4.928 1.00 96.25 176 MET A O 1
ATOM 1431 N N . ASP A 1 177 ? 3.529 -7.947 -4.493 1.00 96.88 177 ASP A N 1
ATOM 1432 C CA . ASP A 1 177 ? 4.510 -8.389 -3.503 1.00 96.88 177 ASP A CA 1
ATOM 1433 C C . ASP A 1 177 ? 4.761 -7.397 -2.363 1.00 96.88 177 ASP A C 1
ATOM 1435 O O . ASP A 1 177 ? 5.812 -7.442 -1.710 1.00 96.88 177 ASP A O 1
ATOM 1439 N N . SER A 1 178 ? 3.796 -6.518 -2.096 1.00 98.12 178 SER A N 1
ATOM 1440 C CA . SER A 1 178 ? 3.893 -5.544 -1.018 1.00 98.12 178 SER A CA 1
ATOM 1441 C C . SER A 1 178 ? 2.599 -5.358 -0.253 1.00 98.12 178 SER A C 1
ATOM 1443 O O . SER A 1 178 ? 1.515 -5.354 -0.822 1.00 98.12 178 SER A O 1
ATOM 1445 N N . VAL A 1 179 ? 2.751 -5.090 1.038 1.00 98.62 179 VAL A N 1
ATOM 1446 C CA . VAL A 1 179 ? 1.665 -4.648 1.907 1.00 98.62 179 VAL A CA 1
ATOM 1447 C C . VAL A 1 179 ? 1.625 -3.125 1.914 1.00 98.62 179 VAL A C 1
ATOM 1449 O O . VAL A 1 179 ? 2.623 -2.471 2.213 1.00 98.62 179 VAL A O 1
ATOM 1452 N N . GLY A 1 180 ? 0.466 -2.557 1.600 1.00 98.56 180 GLY A N 1
ATOM 1453 C CA . GLY A 1 180 ? 0.211 -1.123 1.712 1.00 98.56 180 GLY A CA 1
ATOM 1454 C C . GLY A 1 180 ? -0.333 -0.750 3.088 1.00 98.56 180 GLY A C 1
ATOM 1455 O O . GLY A 1 180 ? -1.247 -1.413 3.579 1.00 98.56 180 GLY A O 1
ATOM 1456 N N . ILE A 1 181 ? 0.169 0.341 3.662 1.00 98.62 181 ILE A N 1
ATOM 1457 C CA . ILE A 1 181 ? -0.367 0.974 4.872 1.00 98.62 181 ILE A CA 1
ATOM 1458 C C . ILE A 1 181 ? -0.678 2.429 4.546 1.00 98.62 181 ILE A C 1
ATOM 1460 O O . ILE A 1 181 ? 0.214 3.174 4.155 1.00 98.62 181 ILE A O 1
ATOM 1464 N N . GLU A 1 182 ? -1.922 2.839 4.737 1.00 98.19 182 GLU A N 1
ATOM 1465 C CA . GLU A 1 182 ? -2.383 4.209 4.535 1.00 98.19 182 GLU A CA 1
ATOM 1466 C C . GLU A 1 182 ? -2.560 4.912 5.880 1.00 98.19 182 GLU A C 1
ATOM 1468 O O . GLU A 1 182 ? -3.366 4.500 6.710 1.00 98.19 182 GLU A O 1
ATOM 1473 N N . VAL A 1 183 ? -1.799 5.978 6.121 1.00 97.94 183 VAL A N 1
ATOM 1474 C CA . VAL A 1 183 ? -1.928 6.781 7.343 1.00 97.94 183 VAL A CA 1
ATOM 1475 C C . VAL A 1 183 ? -2.836 7.967 7.064 1.00 97.94 183 VAL A C 1
ATOM 1477 O O . VAL A 1 183 ? -2.585 8.748 6.144 1.00 97.94 183 VAL A O 1
ATOM 1480 N N . ILE A 1 184 ? -3.883 8.128 7.872 1.00 97.69 184 ILE A N 1
ATOM 1481 C CA . ILE A 1 184 ? -4.821 9.238 7.713 1.00 97.69 184 ILE A CA 1
ATOM 1482 C C . ILE A 1 184 ? -4.109 10.555 8.002 1.00 97.69 184 ILE A C 1
ATOM 1484 O O . ILE A 1 184 ? -3.664 10.818 9.121 1.00 97.69 184 ILE A O 1
ATOM 1488 N N . ALA A 1 185 ? -4.000 11.372 6.960 1.00 97.31 185 ALA A N 1
ATOM 1489 C CA . ALA A 1 185 ? -3.415 12.698 6.993 1.00 97.31 185 ALA A CA 1
ATOM 1490 C C . ALA A 1 185 ? -3.961 13.501 5.813 1.00 97.31 185 ALA A C 1
ATOM 1492 O O . ALA A 1 185 ? -3.984 13.010 4.682 1.00 97.31 185 ALA A O 1
ATOM 1493 N N . LEU A 1 186 ? -4.346 14.749 6.067 1.00 96.94 186 LEU A N 1
ATOM 1494 C CA . LEU A 1 186 ? -4.766 15.679 5.026 1.00 96.94 186 LEU A CA 1
ATOM 1495 C C . LEU A 1 186 ? -3.554 16.423 4.444 1.00 96.94 186 LEU A C 1
ATOM 1497 O O . LEU A 1 186 ? -2.624 16.789 5.174 1.00 96.94 186 LEU A O 1
ATOM 1501 N N . TYR A 1 187 ? -3.558 16.684 3.136 1.00 96.75 187 TYR A N 1
ATOM 1502 C CA . TYR A 1 187 ? -2.611 17.607 2.524 1.00 96.75 187 TYR A CA 1
ATOM 1503 C C . TYR A 1 187 ? -3.167 19.034 2.538 1.00 96.75 187 TYR A C 1
ATOM 1505 O O . TYR A 1 187 ? -4.151 19.366 1.873 1.00 96.75 187 TYR A O 1
ATOM 1513 N N . ASP A 1 188 ? -2.496 19.926 3.260 1.00 95.12 188 ASP A N 1
ATOM 1514 C CA . ASP A 1 188 ? -2.766 21.355 3.203 1.00 95.12 188 ASP A CA 1
ATOM 1515 C C . ASP A 1 188 ? -2.236 21.922 1.880 1.00 95.12 188 ASP A C 1
ATOM 1517 O O . ASP A 1 188 ? -1.051 22.238 1.725 1.00 95.12 188 ASP A O 1
ATOM 1521 N N . LYS A 1 189 ? -3.146 22.078 0.914 1.00 94.19 189 LYS A N 1
ATOM 1522 C CA . LYS A 1 189 ? -2.846 22.623 -0.417 1.00 94.19 189 LYS A CA 1
ATOM 1523 C C . LYS A 1 189 ? -2.357 24.069 -0.378 1.00 94.19 189 LYS A C 1
ATOM 1525 O O . LYS A 1 189 ? -1.563 24.453 -1.236 1.00 94.19 189 LYS A O 1
ATOM 1530 N N . LYS A 1 190 ? -2.804 24.869 0.598 1.00 95.38 190 LYS A N 1
ATOM 1531 C CA . LYS A 1 190 ? -2.420 26.281 0.722 1.00 95.38 190 LYS A CA 1
ATOM 1532 C C . LYS A 1 190 ? -0.964 26.389 1.156 1.00 95.38 190 LYS A C 1
ATOM 1534 O O . LYS A 1 190 ? -0.187 27.111 0.537 1.00 95.38 190 LYS A O 1
ATOM 1539 N N . ASN A 1 191 ? -0.594 25.636 2.188 1.00 95.69 191 ASN A N 1
ATOM 1540 C CA . ASN A 1 191 ? 0.754 25.659 2.752 1.00 95.69 191 ASN A CA 1
ATOM 1541 C C . ASN A 1 191 ? 1.699 24.624 2.120 1.00 95.69 191 ASN A C 1
ATOM 1543 O O . ASN A 1 191 ? 2.878 24.579 2.469 1.00 95.69 191 ASN A O 1
ATOM 1547 N N . LYS A 1 192 ? 1.194 23.812 1.181 1.00 95.75 192 LYS A N 1
ATOM 1548 C CA . LYS A 1 192 ? 1.901 22.734 0.473 1.00 95.75 192 LYS A CA 1
ATOM 1549 C C . LYS A 1 192 ? 2.562 21.725 1.415 1.00 95.75 192 LYS A C 1
ATOM 1551 O O . LYS A 1 192 ? 3.666 21.241 1.149 1.00 95.75 192 LYS A O 1
ATOM 1556 N N . LYS A 1 193 ? 1.894 21.405 2.522 1.00 96.62 193 LYS A N 1
ATOM 1557 C CA . LYS A 1 193 ? 2.416 20.537 3.584 1.00 96.62 193 LYS A CA 1
ATOM 1558 C C . LYS A 1 193 ? 1.387 19.493 3.976 1.00 96.62 193 LYS A C 1
ATOM 1560 O O . LYS A 1 193 ? 0.192 19.737 3.933 1.00 96.62 193 LYS A O 1
ATOM 1565 N N . TRP A 1 194 ? 1.874 18.334 4.386 1.00 95.88 194 TRP A N 1
ATOM 1566 C CA . TRP A 1 194 ? 1.036 17.327 5.021 1.00 95.88 194 TRP A CA 1
ATOM 1567 C C . TRP A 1 194 ? 0.815 17.669 6.488 1.00 95.88 194 TRP A C 1
ATOM 1569 O O . TRP A 1 194 ? 1.722 18.202 7.132 1.00 95.88 194 TRP A O 1
ATOM 1579 N N . GLU A 1 195 ? -0.351 17.303 7.013 1.00 95.12 195 GLU A N 1
ATOM 1580 C CA . GLU A 1 195 ? -0.555 17.219 8.456 1.00 95.12 195 GLU A CA 1
ATOM 1581 C C . GLU A 1 195 ? 0.536 16.349 9.101 1.00 95.12 195 GLU A C 1
ATOM 1583 O O . GLU A 1 195 ? 0.951 15.313 8.565 1.00 95.12 195 GLU A O 1
ATOM 1588 N N . SER A 1 196 ? 1.019 16.790 10.261 1.00 95.12 196 SER A N 1
ATOM 1589 C CA . SER A 1 196 ? 1.925 15.994 11.085 1.00 95.12 196 SER A CA 1
ATOM 1590 C C . SER A 1 196 ? 1.190 14.776 11.634 1.00 95.12 196 SER A C 1
ATOM 1592 O O . SER A 1 196 ? 0.041 14.889 12.057 1.00 95.12 196 SER A O 1
ATOM 1594 N N . ALA A 1 197 ? 1.877 13.633 11.701 1.00 95.19 197 ALA A N 1
ATOM 1595 C CA . ALA A 1 197 ? 1.342 12.460 12.384 1.00 95.19 197 ALA A CA 1
ATOM 1596 C C . ALA A 1 197 ? 1.021 12.797 13.849 1.00 95.19 197 ALA A C 1
ATOM 1598 O O . ALA A 1 197 ? 1.832 13.438 14.537 1.00 95.19 197 ALA A O 1
ATOM 1599 N N . THR A 1 198 ? -0.139 12.347 14.322 1.00 96.25 198 THR A N 1
ATOM 1600 C CA . THR A 1 198 ? -0.522 12.474 15.731 1.00 96.25 198 THR A CA 1
ATOM 1601 C C . THR A 1 198 ? 0.387 11.609 16.599 1.00 96.25 198 THR A C 1
ATOM 1603 O O . THR A 1 198 ? 1.060 10.694 16.119 1.00 96.25 198 THR A O 1
ATOM 1606 N N . ASP A 1 199 ? 0.421 11.872 17.902 1.00 96.12 199 ASP A N 1
ATOM 1607 C CA . ASP A 1 199 ? 1.206 11.027 18.802 1.00 96.12 199 ASP A CA 1
ATOM 1608 C C . ASP A 1 199 ? 0.621 9.622 18.916 1.00 96.12 199 ASP A C 1
ATOM 1610 O O . ASP A 1 199 ? 1.377 8.662 19.024 1.00 96.12 199 ASP A O 1
ATOM 1614 N N . SER A 1 200 ? -0.700 9.471 18.800 1.00 95.62 200 SER A N 1
ATOM 1615 C CA . SER A 1 200 ? -1.329 8.151 18.765 1.00 95.62 200 SER A CA 1
ATOM 1616 C C . SER A 1 200 ? -0.941 7.346 17.525 1.00 95.62 200 SER A C 1
ATOM 1618 O O . SER A 1 200 ? -0.656 6.162 17.652 1.00 95.62 200 SER A O 1
ATOM 1620 N N . GLN A 1 201 ? -0.816 7.982 16.354 1.00 95.12 201 GLN A N 1
ATOM 1621 C CA . GLN A 1 201 ? -0.333 7.323 15.132 1.00 95.12 201 GLN A CA 1
ATOM 1622 C C . GLN A 1 201 ? 1.124 6.841 15.233 1.00 95.12 201 GLN A C 1
ATOM 1624 O O . GLN A 1 201 ? 1.524 5.941 14.500 1.00 95.12 201 GLN A O 1
ATOM 1629 N N . LYS A 1 202 ? 1.935 7.436 16.120 1.00 92.25 202 LYS A N 1
ATOM 1630 C CA . LYS A 1 202 ? 3.348 7.064 16.325 1.00 92.25 202 LYS A CA 1
ATOM 1631 C C . LYS A 1 202 ? 3.543 5.997 17.402 1.00 92.25 202 LYS A C 1
ATOM 1633 O O . LYS A 1 202 ? 4.658 5.495 17.551 1.00 92.25 202 LYS A O 1
ATOM 1638 N N . LYS A 1 203 ? 2.517 5.692 18.202 1.00 85.62 203 LYS A N 1
ATOM 1639 C CA . LYS A 1 203 ? 2.647 4.749 19.317 1.00 85.62 203 LYS A CA 1
ATOM 1640 C C . LYS A 1 203 ? 2.802 3.323 18.802 1.00 85.62 203 LYS A C 1
ATOM 1642 O O . LYS A 1 203 ? 2.086 2.878 17.913 1.00 85.62 203 LYS A O 1
ATOM 1647 N N . ILE A 1 204 ? 3.730 2.600 19.420 1.00 56.84 204 ILE A N 1
ATOM 1648 C CA . ILE A 1 204 ? 3.849 1.150 19.292 1.00 56.84 204 ILE A CA 1
ATOM 1649 C C . ILE A 1 204 ? 3.087 0.563 20.480 1.00 56.84 204 ILE A C 1
ATOM 1651 O O . ILE A 1 204 ? 3.532 0.729 21.616 1.00 56.84 204 ILE A O 1
ATOM 1655 N N . ASN A 1 205 ? 1.944 -0.076 20.218 1.00 50.91 205 ASN A N 1
ATOM 1656 C CA . ASN A 1 205 ? 1.208 -0.846 21.226 1.00 50.91 205 ASN A CA 1
ATOM 1657 C C . ASN A 1 205 ? 1.914 -2.182 21.536 1.00 50.91 205 ASN A C 1
ATOM 1659 O O . ASN A 1 205 ? 2.522 -2.809 20.627 1.00 50.91 205 ASN A O 1
#

Nearest PDB structures (foldseek):
  4bol-assembly1_B  TM=7.189E-01  e=5.275E-03  Pseudomonas aeruginosa PAO1
  2y28-assembly3_C  TM=6.123E-01  e=2.779E-03  Citrobacter freundii
  6su5-assembly1_A  TM=6.125E-01  e=1.901E-02  Thermus phage 2119
  1j3g-assembly1_A  TM=5.492E-01  e=1.001E-02  Citrobacter freundii
  4faj-assembly1_A  TM=2.632E-01  e=8.381E+00  Enterococcus faecalis

Mean predicted aligned error: 10.52 Å

Organism: Escherichia coli (NCBI:txid562)

pLDDT: mean 83.06, std 23.04, range [30.95, 98.75]

Solvent-accessible surface area (backbone atoms only — not comparable to full-atom values): 12431 Å² total; per-residue (Å²): 136,85,79,86,79,84,71,92,76,87,68,78,82,67,79,70,54,66,69,55,87,78,72,74,86,78,79,77,82,78,84,76,88,64,100,58,95,72,76,91,70,75,82,80,82,78,81,74,67,30,30,38,49,98,74,28,45,66,38,70,68,80,49,42,83,51,78,42,74,56,25,59,74,44,80,20,92,51,77,80,43,78,45,84,48,63,63,64,22,88,46,65,68,62,45,52,67,45,26,67,73,32,45,33,40,31,28,39,35,37,62,80,41,54,35,34,36,25,38,41,65,49,30,18,30,55,58,65,71,76,48,65,53,39,33,66,79,70,70,67,54,51,76,67,54,46,55,55,56,58,73,47,62,90,41,54,64,61,41,24,61,62,34,66,78,46,58,82,80,71,22,65,73,39,33,62,26,33,46,30,36,28,34,54,28,34,62,40,75,90,79,74,40,65,56,76,82,42,71,43,56,69,57,84,132

Secondary structure (DSSP, 8-state):
-PPPP--TTS---------B--------------SS-S-----------BEE-TTS-EESSSEEE---GGG--EE-----EEEEEE-S-SSHHHHHHHHTTT---SEEE-TTS-EEE-S-TTEE-S-S-S---HHHHTT---HHHHHHHHHTTT-HHHHHHHHHTSPTTSS---GGGEEEEEE---EETTTTEEPPPPHHHH---

Radius of gyration: 22.91 Å; Cα contacts (8 Å, |Δi|>4): 326; chains: 1; bounding box: 41×62×80 Å

Sequence (205 aa):
MSKNVILSNGERENPSPLIYDKHKKHCIFRTKTLLSEEKKEDEKCTVSVVFIDHEGYIRNAGIIKHTVPELEEGRMPKINAIILHRTDSSTINGTLASFSKGIGAHFIVEKDGNIYQAASLFVYTSHVGKIKSRCKEEKTWSSEEKKKIEAFGWNAKKIHDHEKIKQYPYRYPYNMDSVGIEVIALYDKKNKKWESATDSQKKIN